Protein AF-0000000084919645 (afdb_homodimer)

Nearest PDB structures (foldseek):
  4ani-assembly1_B  TM=5.611E-01  e=5.964E-02  Geobacillus kaustophilus HTA426
  3a6m-assembly1_B  TM=5.890E-01  e=1.067E-01  Thermus thermophilus HB8
  1dkg-assembly1_B  TM=5.710E-01  e=1.475E-01  Escherichia coli
  1dkg-assembly1_A  TM=5.669E-01  e=3.419E-01  Escherichia coli
  3a6m-assembly1_B  TM=5.879E-01  e=8.268E-02  Thermus thermophilus HB8

Structure (mmCIF, N/CA/C/O backbone):
data_AF-0000000084919645-model_v1
#
loop_
_entity.id
_entity.type
_entity.pdbx_description
1 polymer 'Uncharacterized protein'
#
loop_
_atom_site.group_PDB
_atom_site.id
_atom_site.type_symbol
_atom_site.label_atom_id
_atom_site.label_alt_id
_atom_site.label_comp_id
_atom_site.label_asym_id
_atom_site.label_entity_id
_atom_site.label_seq_id
_atom_site.pdbx_PDB_ins_code
_atom_site.Cartn_x
_atom_site.Cartn_y
_atom_site.Cartn_z
_atom_site.occupancy
_atom_site.B_iso_or_equiv
_atom_site.auth_seq_id
_atom_site.auth_comp_id
_atom_site.auth_asym_id
_atom_site.auth_atom_id
_atom_site.pdbx_PDB_model_num
ATOM 1 N N . MET A 1 1 ? -9.781 -4.602 -9.305 1 83.62 1 MET A N 1
ATOM 2 C CA . MET A 1 1 ? -9.07 -5.594 -8.5 1 83.62 1 MET A CA 1
ATOM 3 C C . MET A 1 1 ? -7.891 -6.172 -9.281 1 83.62 1 MET A C 1
ATOM 5 O O . MET A 1 1 ? -6.762 -6.195 -8.781 1 83.62 1 MET A O 1
ATOM 9 N N . LYS A 1 2 ? -8.039 -6.309 -10.602 1 89.12 2 LYS A N 1
ATOM 10 C CA . LYS A 1 2 ? -6.977 -6.891 -11.414 1 89.12 2 LYS A CA 1
ATOM 11 C C . LYS A 1 2 ? -5.75 -5.984 -11.453 1 89.12 2 LYS A C 1
ATOM 13 O O . LYS A 1 2 ? -4.617 -6.453 -11.305 1 89.12 2 LYS A O 1
ATOM 18 N N . GLU A 1 3 ? -6.09 -4.75 -11.602 1 90.94 3 GLU A N 1
ATOM 19 C CA . GLU A 1 3 ? -4.996 -3.787 -11.68 1 90.94 3 GLU A CA 1
ATOM 20 C C . GLU A 1 3 ? -4.242 -3.693 -10.359 1 90.94 3 GLU A C 1
ATOM 22 O O . GLU A 1 3 ? -3.012 -3.617 -10.344 1 90.94 3 GLU A O 1
ATOM 27 N N . ILE A 1 4 ? -4.977 -3.787 -9.344 1 92.62 4 ILE A N 1
ATOM 28 C CA . ILE A 1 4 ? -4.371 -3.771 -8.016 1 92.62 4 ILE A CA 1
ATOM 29 C C . ILE A 1 4 ? -3.473 -4.992 -7.84 1 92.62 4 ILE A C 1
ATOM 31 O O . ILE A 1 4 ? -2.324 -4.867 -7.406 1 92.62 4 ILE A O 1
ATOM 35 N N . LEU A 1 5 ? -3.914 -6.137 -8.258 1 95.5 5 LEU A N 1
ATOM 36 C CA . LEU A 1 5 ? -3.178 -7.387 -8.102 1 95.5 5 LEU A CA 1
ATOM 37 C C . LEU A 1 5 ? -1.921 -7.391 -8.961 1 95.5 5 LEU A C 1
ATOM 39 O O . LEU A 1 5 ? -0.869 -7.867 -8.531 1 95.5 5 LEU A O 1
ATOM 43 N N . ASN A 1 6 ? -2.029 -6.781 -10.102 1 96.56 6 ASN A N 1
ATOM 44 C CA . ASN A 1 6 ? -0.854 -6.676 -10.961 1 96.56 6 ASN A CA 1
ATOM 45 C C . ASN A 1 6 ? 0.223 -5.797 -10.328 1 96.56 6 ASN A C 1
ATOM 47 O O . ASN A 1 6 ? 1.406 -6.137 -10.359 1 96.56 6 ASN A O 1
ATOM 51 N N . GLN A 1 7 ? -0.193 -4.703 -9.805 1 96.69 7 GLN A N 1
ATOM 52 C CA . GLN A 1 7 ? 0.761 -3.787 -9.18 1 96.69 7 GLN A CA 1
ATOM 53 C C . GLN A 1 7 ? 1.403 -4.418 -7.949 1 96.69 7 GLN A C 1
ATOM 55 O O . GLN A 1 7 ? 2.604 -4.25 -7.719 1 96.69 7 GLN A O 1
ATOM 60 N N . LEU A 1 8 ? 0.593 -5.133 -7.156 1 96.62 8 LEU A N 1
ATOM 61 C CA . LEU A 1 8 ? 1.122 -5.801 -5.973 1 96.62 8 LEU A CA 1
ATOM 62 C C . LEU A 1 8 ? 2.117 -6.887 -6.363 1 96.62 8 LEU A C 1
ATOM 64 O O . LEU A 1 8 ? 3.156 -7.043 -5.715 1 96.62 8 LEU A O 1
ATOM 68 N N . TYR A 1 9 ? 1.837 -7.637 -7.391 1 97 9 TYR A N 1
ATOM 69 C CA . TYR A 1 9 ? 2.744 -8.656 -7.914 1 97 9 TYR A CA 1
ATOM 70 C C . TYR A 1 9 ? 4.07 -8.039 -8.336 1 97 9 TYR A C 1
ATOM 72 O O . TYR A 1 9 ? 5.141 -8.562 -8.008 1 97 9 TYR A O 1
ATOM 80 N N . GLU A 1 10 ? 3.963 -6.879 -8.977 1 97.12 10 GLU A N 1
ATOM 81 C CA . GLU A 1 10 ? 5.176 -6.211 -9.438 1 97.12 10 GLU A CA 1
ATOM 82 C C . GLU A 1 10 ? 6.02 -5.727 -8.258 1 97.12 10 GLU A C 1
ATOM 84 O O . GLU A 1 10 ? 7.246 -5.844 -8.281 1 97.12 10 GLU A O 1
ATOM 89 N N . ILE A 1 11 ? 5.34 -5.25 -7.285 1 97.19 11 ILE A N 1
ATOM 90 C CA . ILE A 1 11 ? 6.055 -4.809 -6.09 1 97.19 11 ILE A CA 1
ATOM 91 C C . ILE A 1 11 ? 6.77 -5.996 -5.449 1 97.19 11 ILE A C 1
ATOM 93 O O . ILE A 1 11 ? 7.934 -5.891 -5.059 1 97.19 11 ILE A O 1
ATOM 97 N N . GLU A 1 12 ? 6.148 -7.059 -5.34 1 96.62 12 GLU A N 1
ATOM 98 C CA . GLU A 1 12 ? 6.738 -8.266 -4.773 1 96.62 12 GLU A CA 1
ATOM 99 C C . GLU A 1 12 ? 7.941 -8.727 -5.59 1 96.62 12 GLU A C 1
ATOM 101 O O . GLU A 1 12 ? 9 -9.016 -5.031 1 96.62 12 GLU A O 1
ATOM 106 N N . GLN A 1 13 ? 7.801 -8.82 -6.898 1 95.75 13 GLN A N 1
ATOM 107 C CA . GLN A 1 13 ? 8.891 -9.281 -7.754 1 95.75 13 GLN A CA 1
ATOM 108 C C . GLN A 1 13 ? 10.094 -8.352 -7.652 1 95.75 13 GLN A C 1
ATOM 110 O O . GLN A 1 13 ? 11.234 -8.82 -7.605 1 95.75 13 GLN A O 1
ATOM 115 N N . LYS A 1 14 ? 9.82 -7.051 -7.633 1 96.5 14 LYS A N 1
ATOM 116 C CA . LYS A 1 14 ? 10.906 -6.09 -7.484 1 96.5 14 LYS A CA 1
ATOM 117 C C . LYS A 1 14 ? 11.617 -6.262 -6.145 1 96.5 14 LYS A C 1
ATOM 119 O O . LYS A 1 14 ? 12.844 -6.148 -6.062 1 96.5 14 LYS A O 1
ATOM 124 N N . SER A 1 15 ? 10.797 -6.477 -5.117 1 96.44 15 SER A N 1
ATOM 125 C CA . SER A 1 15 ? 11.375 -6.68 -3.795 1 96.44 15 SER A CA 1
ATOM 126 C C . SER A 1 15 ? 12.297 -7.895 -3.775 1 96.44 15 SER A C 1
ATOM 128 O O . SER A 1 15 ? 13.406 -7.836 -3.234 1 96.44 15 SER A O 1
ATOM 130 N N . ILE A 1 16 ? 11.883 -8.992 -4.316 1 94.69 16 ILE A N 1
ATOM 131 C CA . ILE A 1 16 ? 12.656 -10.227 -4.379 1 94.69 16 ILE A CA 1
ATOM 132 C C . ILE A 1 16 ? 13.938 -9.992 -5.164 1 94.69 16 ILE A C 1
ATOM 134 O O . ILE A 1 16 ? 15.031 -10.328 -4.699 1 94.69 16 ILE A O 1
ATOM 138 N N . LYS A 1 17 ? 13.812 -9.391 -6.293 1 95.44 17 LYS A N 1
ATOM 139 C CA . LYS A 1 17 ? 14.945 -9.156 -7.184 1 95.44 17 LYS A CA 1
ATOM 140 C C . LYS A 1 17 ? 16 -8.289 -6.508 1 95.44 17 LYS A C 1
ATOM 142 O O . LYS A 1 17 ? 17.203 -8.477 -6.719 1 95.44 17 LYS A O 1
ATOM 147 N N . ASN A 1 18 ? 15.578 -7.355 -5.652 1 96.12 18 ASN A N 1
ATOM 148 C CA . ASN A 1 18 ? 16.5 -6.402 -5.043 1 96.12 18 ASN A CA 1
ATOM 149 C C . ASN A 1 18 ? 16.781 -6.75 -3.584 1 96.12 18 ASN A C 1
ATOM 151 O O . ASN A 1 18 ? 17.375 -5.953 -2.855 1 96.12 18 ASN A O 1
ATOM 155 N N . ASN A 1 19 ? 16.359 -7.859 -3.16 1 96.06 19 ASN A N 1
ATOM 156 C CA . ASN A 1 19 ? 16.578 -8.367 -1.812 1 96.06 19 ASN A CA 1
ATOM 157 C C . ASN A 1 19 ? 16.078 -7.391 -0.752 1 96.06 19 ASN A C 1
ATOM 159 O O . ASN A 1 19 ? 16.766 -7.1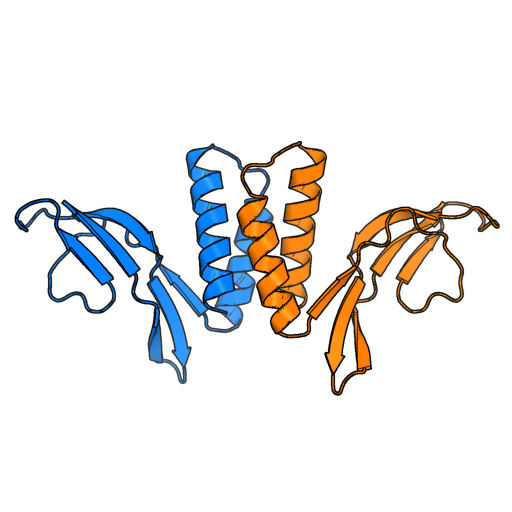45 0.242 1 96.06 19 ASN A O 1
ATOM 163 N N . ILE A 1 20 ? 14.992 -6.789 -1.083 1 95.62 20 ILE A N 1
ATOM 164 C CA . ILE A 1 20 ? 14.359 -5.898 -0.12 1 95.62 20 ILE A CA 1
ATOM 165 C C . ILE A 1 20 ? 13.344 -6.68 0.714 1 95.62 20 ILE A C 1
ATOM 167 O O . ILE A 1 20 ? 12.344 -7.172 0.187 1 95.62 20 ILE A O 1
ATOM 171 N N . THR A 1 21 ? 13.516 -6.75 1.953 1 96.44 21 THR A N 1
ATOM 172 C CA . THR A 1 21 ? 12.656 -7.551 2.822 1 96.44 21 THR A CA 1
ATOM 173 C C . THR A 1 21 ? 11.773 -6.656 3.688 1 96.44 21 THR A C 1
ATOM 175 O O . THR A 1 21 ? 10.898 -7.145 4.398 1 96.44 21 THR A O 1
ATOM 178 N N . LEU A 1 22 ? 11.961 -5.41 3.57 1 95.69 22 LEU A N 1
ATOM 179 C CA . LEU A 1 22 ? 11.32 -4.395 4.402 1 95.69 22 LEU A CA 1
ATOM 180 C C . LEU A 1 22 ? 9.797 -4.492 4.297 1 95.69 22 LEU A C 1
ATOM 182 O O . LEU A 1 22 ? 9.086 -4.195 5.258 1 95.69 22 LEU A O 1
ATOM 186 N N . PHE A 1 23 ? 9.258 -5.055 3.16 1 96.44 23 PHE A N 1
ATOM 187 C CA . PHE A 1 23 ? 7.832 -4.996 2.875 1 96.44 23 PHE A CA 1
ATOM 188 C C . PHE A 1 23 ? 7.207 -6.383 2.957 1 96.44 23 PHE A C 1
ATOM 190 O O . PHE A 1 23 ? 6.012 -6.547 2.697 1 96.44 23 PHE A O 1
ATOM 197 N N . ASN A 1 24 ? 7.969 -7.367 3.389 1 96.44 24 ASN A N 1
ATOM 198 C CA . ASN A 1 24 ? 7.508 -8.75 3.316 1 96.44 24 ASN A CA 1
ATOM 199 C C . ASN A 1 24 ? 6.223 -8.953 4.113 1 96.44 24 ASN A C 1
ATOM 201 O O . ASN A 1 24 ? 5.277 -9.578 3.625 1 96.44 24 ASN A O 1
ATOM 205 N N . ARG A 1 25 ? 6.242 -8.398 5.355 1 96.88 25 ARG A N 1
ATOM 206 C CA . ARG A 1 25 ? 5.07 -8.57 6.207 1 96.88 25 ARG A CA 1
ATOM 207 C C . ARG A 1 25 ? 3.846 -7.902 5.598 1 96.88 25 ARG A C 1
ATOM 209 O O . ARG A 1 25 ? 2.748 -8.461 5.617 1 96.88 25 ARG A O 1
ATOM 216 N N . ASN A 1 26 ? 3.971 -6.734 5.043 1 97.25 26 ASN A N 1
ATOM 217 C CA . ASN A 1 26 ? 2.867 -6.012 4.422 1 97.25 26 ASN A CA 1
ATOM 218 C C . ASN A 1 26 ? 2.318 -6.758 3.209 1 97.25 26 ASN A C 1
ATOM 220 O O . ASN A 1 26 ? 1.104 -6.895 3.055 1 97.25 26 ASN A O 1
ATOM 224 N N . LEU A 1 27 ? 3.227 -7.18 2.436 1 96.88 27 LEU A N 1
ATOM 225 C CA . LEU A 1 27 ? 2.816 -7.91 1.241 1 96.88 27 LEU A CA 1
ATOM 226 C C . LEU A 1 27 ? 2.082 -9.195 1.612 1 96.88 27 LEU A C 1
ATOM 228 O O . LEU A 1 27 ? 1.062 -9.531 1.007 1 96.88 27 LEU A O 1
ATOM 232 N N . LYS A 1 28 ? 2.625 -9.93 2.605 1 96.31 28 LYS A N 1
ATOM 233 C CA . LYS A 1 28 ? 1.961 -11.148 3.074 1 96.31 28 LYS A CA 1
ATOM 234 C C . LYS A 1 28 ? 0.537 -10.852 3.533 1 96.31 28 LYS A C 1
ATOM 236 O O . LYS A 1 28 ? -0.395 -11.586 3.197 1 96.31 28 LYS A O 1
ATOM 241 N N . ARG A 1 29 ? 0.313 -9.758 4.27 1 96.06 29 ARG A N 1
ATOM 242 C CA . ARG A 1 29 ? -1.006 -9.359 4.75 1 96.06 29 ARG A CA 1
ATOM 243 C C . ARG A 1 29 ? -1.917 -8.969 3.592 1 96.06 29 ARG A C 1
ATOM 245 O O . ARG A 1 29 ? -3.1 -9.32 3.58 1 96.06 29 ARG A O 1
ATOM 252 N N . LEU A 1 30 ? -1.353 -8.312 2.635 1 96.5 30 LEU A N 1
ATOM 253 C CA . LEU A 1 30 ? -2.111 -7.914 1.454 1 96.5 30 LEU A CA 1
ATOM 254 C C . LEU A 1 30 ? -2.619 -9.133 0.697 1 96.5 30 LEU A C 1
ATOM 256 O O . LEU A 1 30 ? -3.814 -9.242 0.412 1 96.5 30 LEU A O 1
ATOM 260 N N . PHE A 1 31 ? -1.783 -9.992 0.521 1 95.06 31 PHE A N 1
ATOM 261 C CA . PHE A 1 31 ? -2.17 -11.164 -0.251 1 95.06 31 PHE A CA 1
ATOM 262 C C . PHE A 1 31 ? -3.143 -12.039 0.535 1 95.06 31 PHE A C 1
ATOM 264 O O . PHE A 1 31 ? -4.059 -12.625 -0.04 1 95.06 31 PHE A O 1
ATOM 271 N N . HIS A 1 32 ? -2.916 -12.117 1.836 1 94.38 32 HIS A N 1
ATOM 272 C CA . HIS A 1 32 ? -3.85 -12.844 2.686 1 94.38 32 HIS A CA 1
ATOM 273 C C . HIS A 1 32 ? -5.25 -12.25 2.609 1 94.38 32 HIS A C 1
ATOM 275 O O . HIS A 1 32 ? -6.23 -12.969 2.424 1 94.38 32 HIS A O 1
ATOM 281 N N . ASP A 1 33 ? -5.402 -10.891 2.691 1 92.56 33 ASP A N 1
ATOM 282 C CA . ASP A 1 33 ? -6.691 -10.203 2.617 1 92.56 33 ASP A CA 1
ATOM 283 C C . ASP A 1 33 ? -7.355 -10.438 1.263 1 92.56 33 ASP A C 1
ATOM 285 O O . ASP A 1 33 ? -8.57 -10.648 1.19 1 92.56 33 ASP A O 1
ATOM 289 N N . ILE A 1 34 ? -6.652 -10.438 0.26 1 92 34 ILE A N 1
ATOM 290 C CA . ILE A 1 34 ? -7.145 -10.602 -1.104 1 92 34 ILE A CA 1
ATOM 291 C C . ILE A 1 34 ? -7.625 -12.031 -1.313 1 92 34 ILE A C 1
ATOM 293 O O . ILE A 1 34 ? -8.664 -12.258 -1.936 1 92 34 ILE A O 1
ATOM 297 N N . GLU A 1 35 ? -6.859 -12.945 -0.719 1 92.25 35 GLU A N 1
ATOM 298 C CA . GLU A 1 35 ? -7.262 -14.352 -0.792 1 92.25 35 GLU A CA 1
ATOM 299 C C . GLU A 1 35 ? -8.594 -14.578 -0.078 1 92.25 35 GLU A C 1
ATOM 301 O O . GLU A 1 35 ? -9.414 -15.375 -0.534 1 92.25 35 GLU A O 1
ATOM 306 N N . GLU A 1 36 ? -8.766 -13.875 1.01 1 91.5 36 GLU A N 1
ATOM 307 C CA . GLU A 1 36 ? -10.023 -13.969 1.754 1 91.5 36 GLU A CA 1
ATOM 308 C C . GLU A 1 36 ? -11.195 -13.461 0.925 1 91.5 36 GLU A C 1
ATOM 310 O O . GLU A 1 36 ? -12.328 -13.906 1.113 1 91.5 36 GLU A O 1
ATOM 315 N N . GLN A 1 37 ? -10.922 -12.609 -0.028 1 88.88 37 GLN A N 1
ATOM 316 C CA . GLN A 1 37 ? -11.961 -12.086 -0.915 1 88.88 37 GLN A CA 1
ATOM 317 C C . GLN A 1 37 ? -12.156 -12.992 -2.127 1 88.88 37 GLN A C 1
ATOM 319 O O . GLN A 1 37 ? -12.969 -12.703 -3.002 1 88.88 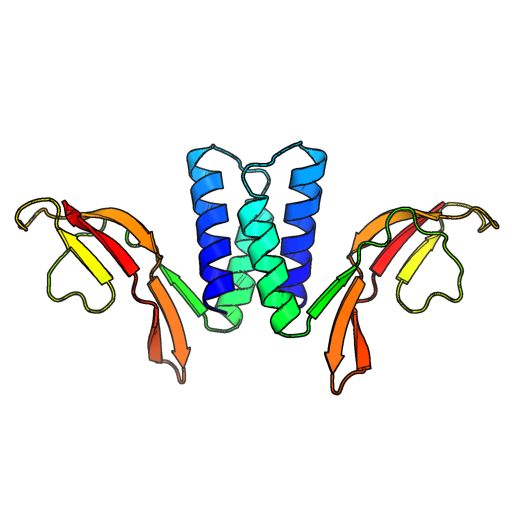37 GLN A O 1
ATOM 324 N N . GLY A 1 38 ? -11.352 -13.992 -2.205 1 91.94 38 GLY A N 1
ATOM 325 C CA . GLY A 1 38 ? -11.547 -15.023 -3.215 1 91.94 38 GLY A CA 1
ATOM 326 C C . GLY A 1 38 ? -10.586 -14.898 -4.387 1 91.94 38 GLY A C 1
ATOM 327 O O . GLY A 1 38 ? -10.75 -15.57 -5.402 1 91.94 38 GLY A O 1
ATOM 328 N N . PHE A 1 39 ? -9.672 -13.969 -4.27 1 94.56 39 PHE A N 1
ATOM 329 C CA . PHE A 1 39 ? -8.703 -13.805 -5.348 1 94.56 39 PHE A CA 1
ATOM 330 C C . PHE A 1 39 ? -7.395 -14.5 -5.016 1 94.56 39 PHE A C 1
ATOM 332 O O . PHE A 1 39 ? -6.973 -14.523 -3.857 1 94.56 39 PHE A O 1
ATOM 339 N N . PHE A 1 40 ? -6.781 -15.016 -6.141 1 92.81 40 PHE A N 1
ATOM 340 C CA . PHE A 1 40 ? -5.52 -15.734 -6.02 1 92.81 40 PHE A CA 1
ATOM 341 C C . PHE A 1 40 ? -4.578 -15.367 -7.16 1 92.81 40 PHE A C 1
ATOM 343 O O . PHE A 1 40 ? -5 -15.273 -8.312 1 92.81 40 PHE A O 1
ATOM 350 N N . ILE A 1 41 ? -3.377 -15.102 -6.637 1 96.06 41 ILE A N 1
ATOM 351 C CA . ILE A 1 41 ? -2.35 -14.859 -7.645 1 96.06 41 ILE A CA 1
ATOM 352 C C . ILE A 1 41 ? -1.422 -16.062 -7.738 1 96.06 41 ILE A C 1
ATOM 354 O O . ILE A 1 41 ? -1.007 -16.625 -6.715 1 96.06 41 ILE A O 1
ATOM 358 N N . LYS A 1 42 ? -1.135 -16.547 -8.969 1 95.75 42 LYS A N 1
ATOM 359 C CA . LYS A 1 42 ? -0.169 -17.625 -9.211 1 95.75 42 LYS A CA 1
ATOM 360 C C . LYS A 1 42 ? 0.951 -17.156 -10.133 1 95.75 42 LYS A C 1
ATOM 362 O O . LYS A 1 42 ? 0.69 -16.578 -11.188 1 95.75 42 LYS A O 1
ATOM 367 N N . ASN A 1 43 ? 2.162 -17.312 -9.617 1 96.81 43 ASN A N 1
ATOM 368 C CA . ASN A 1 43 ? 3.344 -17.109 -10.445 1 96.81 43 ASN A CA 1
ATOM 369 C C . ASN A 1 43 ? 3.791 -18.406 -11.117 1 96.81 43 ASN A C 1
ATOM 371 O O . ASN A 1 43 ? 4.285 -19.312 -10.445 1 96.81 43 ASN A O 1
ATOM 375 N N . PRO A 1 44 ? 3.75 -18.453 -12.352 1 97.06 44 PRO A N 1
ATOM 376 C CA . PRO A 1 44 ? 4.043 -19.734 -13.023 1 97.06 44 PRO A CA 1
ATOM 377 C C . PRO A 1 44 ? 5.527 -19.891 -13.344 1 97.06 44 PRO A C 1
ATOM 379 O O . PRO A 1 44 ? 5.918 -20.891 -13.969 1 97.06 44 PRO A O 1
ATOM 382 N N . LEU A 1 45 ? 6.316 -19.062 -12.836 1 96.94 45 LEU A N 1
ATOM 383 C CA . LEU A 1 45 ? 7.738 -19.094 -13.148 1 96.94 45 LEU A CA 1
ATOM 384 C C . LEU A 1 45 ? 8.328 -20.469 -12.867 1 96.94 45 LEU A C 1
ATOM 386 O O . LEU A 1 45 ? 8.07 -21.062 -11.812 1 96.94 45 LEU A O 1
ATOM 390 N N . GLY A 1 46 ? 9.062 -20.969 -13.828 1 96 46 GLY A N 1
ATOM 391 C CA . GLY A 1 46 ? 9.773 -22.234 -13.656 1 96 46 GLY A CA 1
ATOM 392 C C . GLY A 1 46 ? 8.938 -23.438 -14.016 1 96 46 GLY A C 1
ATOM 393 O O . GLY A 1 46 ? 9.461 -24.547 -14.156 1 96 46 GLY A O 1
ATOM 394 N N . GLU A 1 47 ? 7.691 -23.281 -14.156 1 96.75 47 GLU A N 1
ATOM 395 C CA . GLU A 1 47 ? 6.816 -24.391 -14.5 1 96.75 47 GLU A CA 1
ATOM 396 C C . GLU A 1 47 ? 7.043 -24.844 -15.938 1 96.75 47 GLU A C 1
ATOM 398 O O . GLU A 1 47 ? 7.402 -24.047 -16.797 1 96.75 47 GLU A O 1
ATOM 403 N N . LYS A 1 48 ? 6.809 -26.188 -16.141 1 94.75 48 LYS A N 1
ATOM 404 C CA . LYS A 1 48 ? 6.773 -26.688 -17.516 1 94.75 48 LYS A CA 1
ATOM 405 C C . LYS A 1 48 ? 5.617 -26.078 -18.297 1 94.75 48 LYS A C 1
ATOM 407 O O . LYS A 1 48 ? 4.559 -25.797 -17.734 1 94.75 48 LYS A O 1
ATOM 412 N N . PHE A 1 49 ? 5.918 -25.828 -19.531 1 94.75 49 PHE A N 1
ATOM 413 C CA . PHE A 1 49 ? 4.891 -25.219 -20.375 1 94.75 49 PHE A CA 1
ATOM 414 C C . PHE A 1 49 ? 4.43 -26.203 -21.453 1 94.75 49 PHE A C 1
ATOM 416 O O . PHE A 1 49 ? 5.246 -26.906 -22.047 1 94.75 49 PHE A O 1
ATOM 423 N N . SER A 1 50 ? 3.203 -26.281 -21.641 1 90.75 50 SER A N 1
ATOM 424 C CA . SER A 1 50 ? 2.592 -26.953 -22.766 1 90.75 50 SER A CA 1
ATOM 425 C C . SER A 1 50 ? 1.542 -26.062 -23.438 1 90.75 50 SER A C 1
ATOM 427 O O . SER A 1 50 ? 0.945 -25.203 -22.797 1 90.75 50 SER A O 1
ATOM 429 N N . GLU A 1 51 ? 1.203 -26.203 -24.578 1 89.19 51 GLU A N 1
ATOM 430 C CA . GLU A 1 51 ? 0.265 -25.406 -25.359 1 89.19 51 GLU A CA 1
ATOM 431 C C . GLU A 1 51 ? -1.167 -25.594 -24.859 1 89.19 51 GLU A C 1
ATOM 433 O O . GLU A 1 51 ? -2.051 -24.797 -25.188 1 89.19 51 GLU A O 1
ATOM 438 N N . SER A 1 52 ? -1.29 -26.625 -24.109 1 90.44 52 SER A N 1
ATOM 439 C CA . SER A 1 52 ? -2.641 -26.922 -23.641 1 90.44 52 SER A CA 1
ATOM 440 C C . SER A 1 52 ? -3.01 -26.062 -22.438 1 90.44 52 SER A C 1
ATOM 442 O O . SER A 1 52 ? -4.172 -26.031 -22.031 1 90.44 52 SER A O 1
ATOM 444 N N . ARG A 1 53 ? -1.997 -25.375 -21.906 1 91.69 53 ARG A N 1
ATOM 445 C CA . ARG A 1 53 ? -2.283 -24.469 -20.781 1 91.69 53 ARG A CA 1
ATOM 446 C C . ARG A 1 53 ? -3.24 -23.359 -21.203 1 91.69 53 ARG A C 1
ATOM 448 O O . ARG A 1 53 ? -3.035 -22.719 -22.234 1 91.69 53 ARG A O 1
ATOM 455 N N . THR A 1 54 ? -4.262 -23.266 -20.469 1 93.94 54 THR A N 1
ATOM 456 C CA . THR A 1 54 ? -5.277 -22.266 -20.812 1 93.94 54 THR A CA 1
ATOM 457 C C . THR A 1 54 ? -5.133 -21.031 -19.938 1 93.94 54 THR A C 1
ATOM 459 O O . THR A 1 54 ? -5.73 -19.984 -20.219 1 93.94 54 THR A O 1
ATOM 462 N N . ASP A 1 55 ? -4.27 -21.094 -18.984 1 96.44 55 ASP A N 1
ATOM 463 C CA . ASP A 1 55 ? -4.188 -20 -18.016 1 96.44 55 ASP A CA 1
ATOM 464 C C . ASP A 1 55 ? -2.998 -19.078 -18.328 1 96.44 55 ASP A C 1
ATOM 466 O O . ASP A 1 55 ? -2.756 -18.109 -17.609 1 96.44 55 ASP A O 1
ATOM 470 N N . ILE A 1 56 ? -2.256 -19.406 -19.438 1 97.06 56 ILE A N 1
ATOM 471 C CA . ILE A 1 56 ? -1.065 -18.641 -19.75 1 97.06 56 ILE A CA 1
ATOM 472 C C . ILE A 1 56 ? -1.08 -18.266 -21.234 1 97.06 56 ILE A C 1
ATOM 474 O O . ILE A 1 56 ? -1.354 -19.109 -22.094 1 97.06 56 ILE A O 1
ATOM 478 N N . ASP A 1 57 ? -0.874 -17 -21.562 1 97.12 57 ASP A N 1
ATOM 479 C CA . ASP A 1 57 ? -0.48 -16.531 -22.891 1 97.12 57 ASP A CA 1
ATOM 480 C C . ASP A 1 57 ? 1.039 -16.453 -23.016 1 97.12 57 ASP A C 1
ATOM 482 O O . ASP A 1 57 ? 1.675 -15.586 -22.406 1 97.12 57 ASP A O 1
ATOM 486 N N . ALA A 1 58 ? 1.515 -17.312 -23.844 1 95.44 58 ALA A N 1
ATOM 487 C CA . ALA A 1 58 ? 2.967 -17.469 -23.859 1 95.44 58 ALA A CA 1
ATOM 488 C C . ALA A 1 58 ? 3.553 -16.969 -25.172 1 95.44 58 ALA A C 1
ATOM 490 O O . ALA A 1 58 ? 2.922 -17.078 -26.234 1 95.44 58 ALA A O 1
ATOM 491 N N . THR A 1 59 ? 4.664 -16.344 -25.062 1 94.88 59 THR A N 1
ATOM 492 C CA . THR A 1 59 ? 5.539 -16.094 -26.203 1 94.88 59 THR A CA 1
ATOM 493 C C . THR A 1 59 ? 6.688 -17.094 -26.25 1 94.88 59 THR A C 1
ATOM 495 O O . THR A 1 59 ? 7.504 -17.156 -25.328 1 94.88 59 THR A O 1
ATOM 498 N N . LEU A 1 60 ? 6.703 -17.812 -27.266 1 93.5 60 LEU A N 1
ATOM 499 C CA . LEU A 1 60 ? 7.734 -18.828 -27.438 1 93.5 60 LEU A CA 1
ATOM 500 C C . LEU A 1 60 ? 9.008 -18.219 -28.016 1 93.5 60 LEU A C 1
ATOM 502 O O . LEU A 1 60 ? 8.984 -17.641 -29.109 1 93.5 60 LEU A O 1
ATOM 506 N N . MET A 1 61 ? 10.062 -18.312 -27.25 1 91.38 61 MET A N 1
ATOM 507 C CA . MET A 1 61 ? 11.328 -17.797 -27.75 1 91.38 61 MET A CA 1
ATOM 508 C C . MET A 1 61 ? 12.047 -18.844 -28.609 1 91.38 61 MET A C 1
ATOM 510 O O . MET A 1 61 ? 12.844 -18.484 -29.469 1 91.38 61 MET A O 1
ATOM 514 N N . ASN A 1 62 ? 11.969 -20.094 -28.297 1 86.75 62 ASN A N 1
ATOM 515 C CA . ASN A 1 62 ? 12.445 -21.234 -29.047 1 86.75 62 ASN A CA 1
ATOM 516 C C . ASN A 1 62 ? 11.32 -22.219 -29.344 1 86.75 62 ASN A C 1
ATOM 518 O O . ASN A 1 62 ? 10.18 -22 -28.938 1 86.75 62 ASN A O 1
ATOM 522 N N . SER A 1 63 ? 11.68 -23.25 -30.188 1 87.75 63 SER A N 1
ATOM 523 C CA . SER A 1 63 ? 10.711 -24.312 -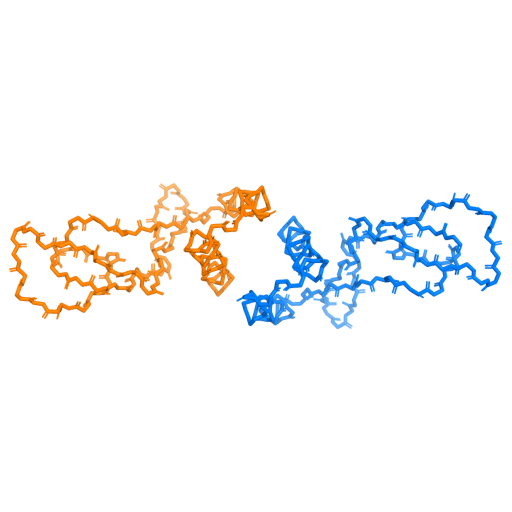30.406 1 87.75 63 SER A CA 1
ATOM 524 C C . SER A 1 63 ? 10.312 -24.984 -29.109 1 87.75 63 SER A C 1
ATOM 526 O O . SER A 1 63 ? 11.156 -25.203 -28.234 1 87.75 63 SER A O 1
ATOM 528 N N . LEU A 1 64 ? 9.195 -25.172 -28.969 1 84.88 64 LEU A N 1
ATOM 529 C CA . LEU A 1 64 ? 8.648 -25.828 -27.797 1 84.88 64 LEU A CA 1
ATOM 530 C C . LEU A 1 64 ? 9.156 -27.266 -27.688 1 84.88 64 LEU A C 1
ATOM 532 O O . LEU A 1 64 ? 9.117 -28 -28.672 1 84.88 64 LEU A O 1
ATOM 536 N N . GLY A 1 65 ? 9.812 -27.625 -26.656 1 85.06 65 GLY A N 1
ATOM 537 C CA . GLY A 1 65 ? 10.227 -28.984 -26.344 1 85.06 65 GLY A CA 1
ATOM 538 C C . GLY A 1 65 ? 9.688 -29.484 -25.016 1 85.06 65 GLY A C 1
ATOM 539 O O . GLY A 1 65 ? 8.992 -28.75 -24.312 1 85.06 65 GLY A O 1
ATOM 540 N N . PRO A 1 66 ? 9.953 -30.734 -24.812 1 85.38 66 PRO A N 1
ATOM 541 C CA . PRO A 1 66 ? 9.453 -31.344 -23.578 1 85.38 66 PRO A CA 1
ATOM 542 C C . PRO A 1 66 ? 9.969 -30.656 -22.328 1 85.38 66 PRO A C 1
ATOM 544 O O . PRO A 1 66 ? 9.336 -30.719 -21.281 1 85.38 66 PRO A O 1
ATOM 547 N N . GLU A 1 67 ? 11.016 -29.906 -22.594 1 88.19 67 GLU A N 1
ATOM 548 C CA . GLU A 1 67 ? 11.633 -29.297 -21.422 1 88.19 67 GLU A CA 1
ATOM 549 C C . GLU A 1 67 ? 11.359 -27.797 -21.359 1 88.19 67 GLU A C 1
ATOM 551 O O . GLU A 1 67 ? 11.938 -27.094 -20.531 1 88.19 67 GLU A O 1
ATOM 556 N N . SER A 1 68 ? 10.531 -27.438 -22.281 1 94.25 68 SER A N 1
ATOM 557 C CA . SER A 1 68 ? 10.219 -26.016 -22.312 1 94.25 68 SER A CA 1
ATOM 558 C C . SER A 1 68 ? 9.578 -25.562 -21 1 94.25 68 SER A C 1
ATOM 560 O O . SER A 1 68 ? 8.703 -26.234 -20.469 1 94.25 68 SER A O 1
ATOM 562 N N . LYS A 1 69 ? 10.07 -24.453 -20.531 1 96.38 69 LYS A N 1
ATOM 563 C CA . LYS A 1 69 ? 9.562 -23.938 -19.266 1 96.38 69 LYS A CA 1
ATOM 564 C C . LYS A 1 69 ? 9.352 -22.422 -19.328 1 96.38 69 LYS A C 1
ATOM 566 O O . LYS A 1 69 ? 9.906 -21.75 -20.188 1 96.38 69 LYS A O 1
ATOM 571 N N . ILE A 1 70 ? 8.555 -21.984 -18.391 1 97.06 70 ILE A N 1
ATOM 572 C CA . ILE A 1 70 ? 8.336 -20.547 -18.25 1 97.06 70 ILE A CA 1
ATOM 573 C C . ILE A 1 70 ? 9.57 -19.906 -17.641 1 97.06 70 ILE A C 1
ATOM 575 O O . ILE A 1 70 ? 9.945 -20.219 -16.516 1 97.06 70 ILE A O 1
ATOM 579 N N . THR A 1 71 ? 10.18 -19.016 -18.484 1 96.88 71 THR A N 1
ATOM 580 C CA . THR A 1 71 ? 11.445 -18.453 -18.016 1 96.88 71 THR A CA 1
ATOM 581 C C . THR A 1 71 ? 11.273 -17.016 -17.578 1 96.88 71 THR A C 1
ATOM 583 O O . THR A 1 71 ? 12.141 -16.453 -16.891 1 96.88 71 THR A O 1
ATOM 586 N N . LYS A 1 72 ? 10.234 -16.453 -17.938 1 96.38 72 LYS A N 1
ATOM 587 C CA . LYS A 1 72 ? 9.922 -15.086 -17.547 1 96.38 72 LYS A CA 1
ATOM 588 C C . LYS A 1 72 ? 8.414 -14.875 -17.453 1 96.38 72 LYS A C 1
ATOM 590 O O . LYS A 1 72 ? 7.66 -15.344 -18.297 1 96.38 72 LYS A O 1
ATOM 595 N N . VAL A 1 73 ? 8.008 -14.227 -16.406 1 98.06 73 VAL A N 1
ATOM 596 C CA . VAL A 1 73 ? 6.594 -13.938 -16.188 1 98.06 73 VAL A CA 1
ATOM 597 C C . VAL A 1 73 ? 6.371 -12.43 -16.234 1 98.06 73 VAL A C 1
ATOM 599 O O . VAL A 1 73 ? 6.891 -11.688 -15.406 1 98.06 73 VAL A O 1
ATOM 602 N N . LEU A 1 74 ? 5.59 -11.969 -17.234 1 96.19 74 LEU A N 1
ATOM 603 C CA . LEU A 1 74 ? 5.277 -10.555 -17.422 1 96.19 74 LEU A CA 1
ATOM 604 C C . LEU A 1 74 ? 4.035 -10.164 -16.625 1 96.19 74 LEU A C 1
ATOM 606 O O . LEU A 1 74 ? 3.941 -9.047 -16.125 1 96.19 74 LEU A O 1
ATOM 610 N N . LYS A 1 75 ? 3.074 -11.062 -16.625 1 97.25 75 LYS A N 1
ATOM 611 C CA . LYS A 1 75 ? 1.865 -10.953 -15.82 1 97.25 75 LYS A CA 1
ATOM 612 C C . LYS A 1 75 ? 1.567 -12.258 -15.102 1 97.25 75 LYS A C 1
ATOM 614 O O . LYS A 1 75 ? 1.695 -13.336 -15.68 1 97.25 75 LYS A O 1
ATOM 619 N N . PRO A 1 76 ? 1.18 -12.078 -13.797 1 98.19 76 PRO A N 1
ATOM 620 C CA . PRO A 1 76 ? 0.794 -13.297 -13.086 1 98.19 76 PRO A CA 1
ATOM 621 C C . PRO A 1 76 ? -0.566 -13.836 -13.531 1 98.19 76 PRO A C 1
ATOM 623 O O . PRO A 1 76 ? -1.279 -13.172 -14.289 1 98.19 76 PRO A O 1
ATOM 626 N N . ILE A 1 77 ? -0.792 -15.164 -13.164 1 98 77 ILE A N 1
ATOM 627 C CA . ILE A 1 77 ? -2.156 -15.672 -13.281 1 98 77 ILE A CA 1
ATOM 628 C C . ILE A 1 77 ? -2.996 -15.156 -12.109 1 98 77 ILE A C 1
ATOM 630 O O . ILE A 1 77 ? -2.535 -15.141 -10.969 1 98 77 ILE A O 1
ATOM 634 N N . ILE A 1 78 ? -4.211 -14.625 -12.406 1 97.81 78 ILE A N 1
ATOM 635 C CA . ILE A 1 78 ? -5.121 -14.219 -11.344 1 97.81 78 ILE A CA 1
ATOM 636 C C . ILE A 1 78 ? -6.418 -15.016 -11.438 1 97.81 78 ILE A C 1
ATOM 638 O O . ILE A 1 78 ? -7.047 -15.062 -12.492 1 97.81 78 ILE A O 1
ATOM 642 N N . TYR A 1 79 ? -6.723 -15.617 -10.289 1 96.94 79 TYR A N 1
ATOM 643 C CA . TYR A 1 79 ? -7.945 -16.406 -10.172 1 96.94 79 TYR A CA 1
ATOM 644 C C . TYR A 1 79 ? -8.938 -15.727 -9.227 1 96.94 79 TYR A C 1
ATOM 646 O O . TYR A 1 79 ? -8.547 -14.922 -8.383 1 96.94 79 TYR A O 1
ATOM 654 N N . LYS A 1 80 ? -10.195 -16.078 -9.438 1 96.12 80 LYS A N 1
ATOM 655 C CA . LYS A 1 80 ? -11.266 -15.766 -8.484 1 96.12 80 LYS A CA 1
ATOM 656 C C . LYS A 1 80 ? -12.078 -17.016 -8.148 1 96.12 80 LYS A C 1
ATOM 658 O O . LYS A 1 80 ? -12.406 -17.812 -9.031 1 96.12 80 LYS A O 1
ATOM 663 N N . LYS A 1 81 ? -12.234 -17.062 -6.852 1 94.25 81 LYS A N 1
ATOM 664 C CA . LYS A 1 81 ? -13.094 -18.156 -6.402 1 94.25 81 LYS A CA 1
ATOM 665 C C . LYS A 1 81 ? -14.562 -17.734 -6.395 1 94.25 81 LYS A C 1
ATOM 667 O O . LYS A 1 81 ? -14.93 -16.781 -5.715 1 94.25 81 LYS A O 1
ATOM 672 N N . GLU A 1 82 ? -15.375 -18.453 -7.266 1 88.31 82 GLU A N 1
ATOM 673 C CA . GLU A 1 82 ? -16.812 -18.266 -7.305 1 88.31 82 GLU A CA 1
ATOM 674 C C . GLU A 1 82 ? -17.547 -19.594 -7.164 1 88.31 82 GLU A C 1
ATOM 676 O O . GLU A 1 82 ? -17.406 -20.484 -8.008 1 88.31 82 GLU A O 1
ATOM 681 N N . ASN A 1 83 ? -18.469 -19.594 -6.176 1 87.06 83 ASN A N 1
ATOM 682 C CA . ASN A 1 83 ? -19.219 -20.812 -5.953 1 87.06 83 ASN A CA 1
ATOM 683 C C . ASN A 1 83 ? -18.312 -22.047 -5.957 1 87.06 83 ASN A C 1
ATOM 685 O O . ASN A 1 83 ? -18.594 -23.016 -6.664 1 87.06 83 ASN A O 1
ATOM 689 N N . ASP A 1 84 ? -17.125 -22.031 -5.379 1 85.12 84 ASP A N 1
ATOM 690 C CA . ASP A 1 84 ? -16.203 -23.141 -5.172 1 85.12 84 ASP A CA 1
ATOM 691 C C . ASP A 1 84 ? -15.477 -23.484 -6.469 1 85.12 84 ASP A C 1
ATOM 693 O O . ASP A 1 84 ? -14.898 -24.562 -6.586 1 85.12 84 ASP A O 1
ATOM 697 N N . GLN A 1 85 ? -15.734 -22.719 -7.449 1 91.25 85 GLN A N 1
ATOM 698 C CA . GLN A 1 85 ? -14.984 -22.875 -8.695 1 91.25 85 GLN A CA 1
ATOM 699 C C . GLN A 1 85 ? -13.977 -21.734 -8.867 1 91.25 85 GLN A C 1
ATOM 701 O O . GLN A 1 85 ? -14.258 -20.594 -8.516 1 91.25 85 GLN A O 1
ATOM 706 N N . LEU A 1 86 ? -12.859 -22.188 -9.383 1 90.5 86 LEU A N 1
ATOM 707 C CA . LEU A 1 86 ? -11.812 -21.219 -9.695 1 90.5 86 LEU A CA 1
ATOM 708 C C . LEU A 1 86 ? -11.938 -20.734 -11.141 1 90.5 86 LEU A C 1
ATOM 710 O O . LEU A 1 86 ? -11.953 -21.547 -12.07 1 90.5 86 LEU A O 1
ATOM 714 N N . ILE A 1 87 ? -12.086 -19.469 -11.242 1 95.19 87 ILE A N 1
ATOM 715 C CA . ILE A 1 87 ? -12.172 -18.875 -12.562 1 95.19 87 ILE A CA 1
ATOM 716 C C . ILE A 1 87 ? -10.961 -17.984 -12.812 1 95.19 87 ILE A C 1
ATOM 718 O O . ILE A 1 87 ? -10.523 -17.25 -11.914 1 95.19 87 ILE A O 1
ATOM 722 N N . ILE A 1 88 ? -10.562 -18.078 -14.016 1 96.12 88 ILE A N 1
ATOM 723 C CA . ILE A 1 88 ? -9.453 -17.219 -14.414 1 96.12 88 ILE A CA 1
ATOM 724 C C . ILE A 1 88 ? -9.961 -15.82 -14.75 1 96.12 88 ILE A C 1
ATOM 726 O O . ILE A 1 88 ? -10.789 -15.656 -15.648 1 96.12 88 ILE A O 1
ATOM 730 N N . ILE A 1 89 ? -9.43 -14.906 -14.094 1 95.75 89 ILE A N 1
ATOM 731 C CA . ILE A 1 89 ? -9.859 -13.555 -14.43 1 95.75 89 ILE A CA 1
ATOM 732 C C . ILE A 1 89 ? -8.75 -12.836 -15.195 1 95.75 89 ILE A C 1
ATOM 734 O O . ILE A 1 89 ? -8.984 -11.789 -15.805 1 95.75 89 ILE A O 1
ATOM 738 N N . GLN A 1 90 ? -7.578 -13.344 -15.07 1 98 90 GLN A N 1
ATOM 739 C CA . GLN A 1 90 ? -6.441 -12.891 -15.859 1 98 90 GLN A CA 1
ATOM 740 C C . GLN A 1 90 ? -5.488 -14.039 -16.172 1 98 90 GLN A C 1
ATOM 742 O O . GLN A 1 90 ? -5.012 -14.719 -15.266 1 98 90 GLN A O 1
ATOM 747 N N . LYS A 1 91 ? -5.215 -14.211 -17.516 1 97.88 91 LYS A N 1
ATOM 748 C CA . LYS A 1 91 ? -4.176 -15.156 -17.906 1 97.88 91 LYS A CA 1
ATOM 749 C C . LYS A 1 91 ? -2.785 -14.602 -17.625 1 97.88 91 LYS A C 1
ATOM 751 O O . LYS A 1 91 ? -2.559 -13.398 -17.734 1 97.88 91 LYS A O 1
ATOM 756 N N . GLY A 1 92 ? -1.971 -15.555 -17.188 1 98.06 92 GLY A N 1
ATOM 757 C CA . GLY A 1 92 ? -0.574 -15.148 -17.156 1 98.06 92 GLY A CA 1
ATOM 758 C C . GLY A 1 92 ? -0.004 -14.836 -18.531 1 98.06 92 GLY A C 1
ATOM 759 O O . GLY A 1 92 ? -0.45 -15.398 -19.531 1 98.06 92 GLY A O 1
ATOM 760 N N . VAL A 1 93 ? 0.899 -13.93 -18.594 1 98.06 93 VAL A N 1
ATOM 761 C CA . VAL A 1 93 ? 1.692 -13.648 -19.781 1 98.06 93 VAL A CA 1
ATOM 762 C C . VAL A 1 93 ? 3.162 -13.961 -19.516 1 98.06 93 VAL A C 1
ATOM 764 O O . VAL A 1 93 ? 3.752 -13.445 -18.562 1 98.06 93 VAL A O 1
ATOM 767 N N . ALA A 1 94 ? 3.643 -14.812 -20.359 1 97.94 94 ALA A N 1
ATOM 768 C CA . ALA A 1 94 ? 4.961 -15.328 -19.984 1 97.94 94 ALA A CA 1
ATOM 769 C C . ALA A 1 94 ? 5.793 -15.625 -21.234 1 97.94 94 ALA A C 1
ATOM 771 O O . ALA A 1 94 ? 5.262 -15.68 -22.344 1 97.94 94 ALA A O 1
ATOM 772 N N . ILE A 1 95 ? 7.086 -15.734 -21.047 1 97.69 95 ILE A N 1
ATOM 773 C CA . ILE A 1 95 ? 8.055 -16.188 -22.047 1 97.69 95 ILE A CA 1
ATOM 774 C C . ILE A 1 95 ? 8.461 -17.625 -21.766 1 97.69 95 ILE A C 1
ATOM 776 O O . ILE A 1 95 ? 8.711 -18 -20.609 1 97.69 95 ILE A O 1
ATOM 780 N N . VAL A 1 96 ? 8.383 -18.328 -22.766 1 97.06 96 VAL A N 1
ATOM 781 C CA . VAL A 1 96 ? 8.719 -19.75 -22.672 1 97.06 96 VAL A CA 1
ATOM 782 C C . VAL A 1 96 ? 9.992 -20.031 -23.469 1 97.06 96 VAL A C 1
ATOM 784 O O . VAL A 1 96 ? 10.18 -19.484 -24.562 1 97.06 96 VAL A O 1
ATOM 787 N N . GLU A 1 97 ? 10.789 -20.859 -22.859 1 94.44 97 GLU A N 1
ATOM 788 C CA . GLU A 1 97 ? 12.023 -21.297 -23.5 1 94.44 97 GLU A CA 1
ATOM 789 C C . GLU A 1 97 ? 12.242 -22.797 -23.312 1 94.44 97 GLU A C 1
ATOM 791 O O . GLU A 1 97 ? 11.719 -23.391 -22.359 1 94.44 97 GLU A O 1
ATOM 796 N N . MET B 1 1 ? -11.242 -3.805 1.919 1 83.56 1 MET B N 1
ATOM 797 C CA . MET B 1 1 ? -10.641 -2.646 1.265 1 83.56 1 MET B CA 1
ATOM 798 C C . MET B 1 1 ? -9.844 -1.812 2.262 1 83.56 1 MET B C 1
ATOM 800 O O . MET B 1 1 ? -8.672 -1.503 2.025 1 83.56 1 MET B O 1
ATOM 804 N N . LYS B 1 2 ? -10.281 -1.729 3.48 1 89.25 2 LYS B N 1
ATOM 805 C CA . LYS B 1 2 ? -9.602 -0.92 4.488 1 89.25 2 LYS B CA 1
ATOM 806 C C . LYS B 1 2 ? -8.234 -1.5 4.832 1 89.25 2 LYS B C 1
ATOM 808 O O . LYS B 1 2 ? -7.246 -0.766 4.926 1 89.25 2 LYS B O 1
ATOM 813 N N . GLU B 1 3 ? -8.289 -2.801 4.961 1 91 3 GLU B N 1
ATOM 814 C CA . GLU B 1 3 ? -7.043 -3.475 5.309 1 91 3 GLU B CA 1
ATOM 815 C C . GLU B 1 3 ? -6.008 -3.338 4.195 1 91 3 GLU B C 1
ATOM 817 O O . GLU B 1 3 ? -4.824 -3.111 4.461 1 91 3 GLU B O 1
ATOM 822 N N . ILE B 1 4 ? -6.516 -3.367 3.021 1 92.44 4 ILE B N 1
ATOM 823 C CA . ILE B 1 4 ? -5.641 -3.199 1.866 1 92.44 4 ILE B CA 1
ATOM 824 C C . ILE B 1 4 ? -5.055 -1.787 1.8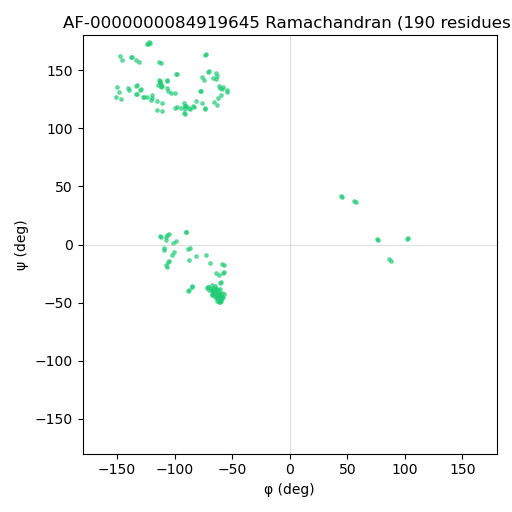62 1 92.44 4 ILE B C 1
ATOM 826 O O . ILE B 1 4 ? -3.846 -1.608 1.704 1 92.44 4 ILE B O 1
ATOM 830 N N . LEU B 1 5 ? -5.805 -0.884 2.127 1 95.5 5 LEU B N 1
ATOM 831 C CA . LEU B 1 5 ? -5.387 0.512 2.096 1 95.5 5 LEU B CA 1
ATOM 832 C C . LEU B 1 5 ? -4.398 0.808 3.221 1 95.5 5 LEU B C 1
ATOM 834 O O . LEU B 1 5 ? -3.426 1.539 3.023 1 95.5 5 LEU B O 1
ATOM 838 N N . ASN B 1 6 ? -4.648 0.233 4.312 1 96.62 6 ASN B N 1
ATOM 839 C CA . ASN B 1 6 ? -3.709 0.399 5.418 1 96.62 6 ASN B CA 1
ATOM 840 C C . ASN B 1 6 ? -2.336 -0.173 5.074 1 96.62 6 ASN B C 1
ATOM 842 O O . ASN B 1 6 ? -1.312 0.447 5.367 1 96.62 6 ASN B O 1
ATOM 846 N N . GLN B 1 7 ? -2.311 -1.36 4.508 1 96.69 7 GLN B N 1
ATOM 847 C CA . GLN B 1 7 ? -1.046 -1.994 4.148 1 96.69 7 GLN B CA 1
ATOM 848 C C . GLN B 1 7 ? -0.315 -1.191 3.076 1 96.69 7 GLN B C 1
ATOM 850 O O . GLN B 1 7 ? 0.908 -1.046 3.127 1 96.69 7 GLN B O 1
ATOM 855 N N . LEU B 1 8 ? -1.091 -0.649 2.111 1 96.62 8 LEU B N 1
ATOM 856 C CA . LEU B 1 8 ? -0.486 0.162 1.06 1 96.62 8 LEU B CA 1
ATOM 857 C C . LEU B 1 8 ? 0.094 1.45 1.632 1 96.62 8 LEU B C 1
ATOM 859 O O . LEU B 1 8 ? 1.182 1.876 1.237 1 96.62 8 LEU B O 1
ATOM 863 N N . TYR B 1 9 ? -0.568 2.035 2.521 1 97 9 TYR B N 1
ATOM 864 C CA . TYR B 1 9 ? -0.087 3.227 3.211 1 97 9 TYR B CA 1
ATOM 865 C C . TYR B 1 9 ? 1.224 2.945 3.938 1 97 9 TYR B C 1
ATOM 867 O O . TYR B 1 9 ? 2.172 3.729 3.846 1 97 9 TYR B O 1
ATOM 875 N N . GLU B 1 10 ? 1.234 1.817 4.602 1 97.19 10 GLU B N 1
ATOM 876 C CA . GLU B 1 10 ? 2.438 1.455 5.344 1 97.19 10 GLU B CA 1
ATOM 877 C C . GLU B 1 10 ? 3.621 1.235 4.406 1 97.19 10 GLU B C 1
ATOM 879 O O . GLU B 1 10 ? 4.742 1.657 4.703 1 97.19 10 GLU B O 1
ATOM 884 N N . ILE B 1 11 ? 3.354 0.593 3.268 1 97.19 11 ILE B N 1
ATOM 885 C CA . ILE B 1 11 ? 4.41 0.379 2.283 1 97.19 11 ILE B CA 1
ATOM 886 C C . ILE B 1 11 ? 4.934 1.726 1.789 1 97.19 11 ILE B C 1
ATOM 888 O O . ILE B 1 11 ? 6.148 1.926 1.688 1 97.19 11 ILE B O 1
ATOM 892 N N . GLU B 1 12 ? 4.082 2.617 1.55 1 96.69 12 GLU B N 1
ATOM 893 C CA . GLU B 1 12 ? 4.473 3.947 1.093 1 96.69 12 GLU B CA 1
ATOM 894 C C . GLU B 1 12 ? 5.301 4.672 2.146 1 96.69 12 GLU B C 1
ATOM 896 O O . GLU B 1 12 ? 6.359 5.227 1.84 1 96.69 12 GLU B O 1
ATOM 901 N N . GLN B 1 13 ? 4.848 4.691 3.375 1 95.75 13 GLN B N 1
ATOM 902 C CA . GLN B 1 13 ? 5.562 5.383 4.441 1 95.75 13 GLN B CA 1
ATOM 903 C C . GLN B 1 13 ? 6.953 4.785 4.648 1 95.75 13 GLN B C 1
ATOM 905 O O . GLN B 1 13 ? 7.926 5.516 4.844 1 95.75 13 GLN B O 1
ATOM 910 N N . LYS B 1 14 ? 7.023 3.457 4.629 1 96.44 14 LYS B N 1
ATOM 911 C CA . LYS B 1 14 ? 8.32 2.801 4.77 1 96.44 14 LYS B CA 1
ATOM 912 C C . LYS B 1 14 ? 9.25 3.172 3.617 1 96.44 14 LYS B C 1
ATOM 914 O O . LYS B 1 14 ? 10.453 3.363 3.82 1 96.44 14 LYS B O 1
ATOM 919 N N . SER B 1 15 ? 8.664 3.189 2.406 1 96.44 15 SER B N 1
ATOM 920 C CA . SER B 1 15 ? 9.461 3.561 1.243 1 96.44 15 SER B CA 1
ATOM 921 C C . SER B 1 15 ? 10.039 4.965 1.39 1 96.44 15 SER B C 1
ATOM 923 O O . SER B 1 15 ? 11.219 5.191 1.116 1 96.44 15 SER B O 1
ATOM 925 N N . ILE B 1 16 ? 9.242 5.906 1.8 1 94.81 16 ILE B N 1
ATOM 926 C CA . ILE B 1 16 ? 9.656 7.293 1.997 1 94.81 16 ILE B CA 1
ATOM 927 C C . ILE B 1 16 ? 10.75 7.355 3.062 1 94.81 16 ILE B C 1
ATOM 929 O O . ILE B 1 16 ? 11.797 7.965 2.848 1 94.81 16 ILE B O 1
ATOM 933 N N . LYS B 1 17 ? 10.523 6.711 4.184 1 95.44 17 LYS B N 1
ATOM 934 C CA . LYS B 1 17 ? 11.445 6.73 5.312 1 95.44 17 LYS B CA 1
ATOM 935 C C . LYS B 1 17 ? 12.805 6.168 4.922 1 95.44 17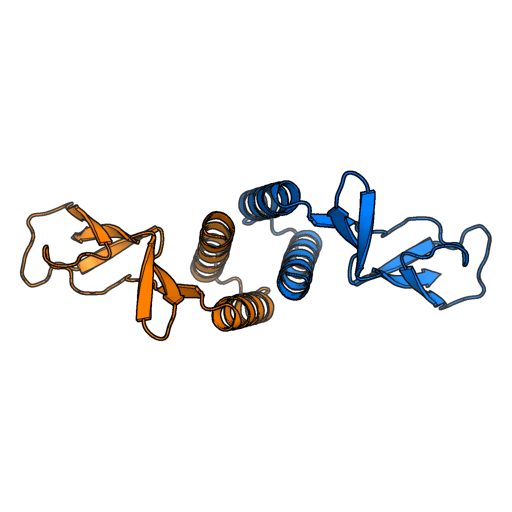 LYS B C 1
ATOM 937 O O . LYS B 1 17 ? 13.844 6.652 5.387 1 95.44 17 LYS B O 1
ATOM 942 N N . ASN B 1 18 ? 12.844 5.195 3.998 1 96.06 18 ASN B N 1
ATOM 943 C CA . ASN B 1 18 ? 14.078 4.508 3.648 1 96.06 18 ASN B CA 1
ATOM 944 C C . ASN B 1 18 ? 14.602 4.945 2.281 1 96.06 18 ASN B C 1
ATOM 946 O O . ASN B 1 18 ? 15.516 4.332 1.733 1 96.06 18 ASN B O 1
ATOM 950 N N . ASN B 1 19 ? 14 5.922 1.745 1 96 19 ASN B N 1
ATOM 951 C CA . ASN B 1 19 ? 14.398 6.5 0.466 1 96 19 ASN B CA 1
ATOM 952 C C . ASN B 1 19 ? 14.398 5.453 -0.645 1 96 19 ASN B C 1
ATOM 954 O O . ASN B 1 19 ? 15.344 5.391 -1.439 1 96 19 ASN B O 1
ATOM 958 N N . ILE B 1 20 ? 13.484 4.609 -0.547 1 95.62 20 ILE B N 1
ATOM 959 C CA . ILE B 1 20 ? 13.312 3.615 -1.601 1 95.62 20 ILE B CA 1
ATOM 960 C C . ILE B 1 20 ? 12.359 4.148 -2.666 1 95.62 20 ILE B C 1
ATOM 962 O O . ILE B 1 20 ? 11.18 4.359 -2.398 1 95.62 20 ILE B O 1
ATOM 966 N N . THR B 1 21 ? 12.766 4.285 -3.83 1 96.56 21 THR B N 1
ATOM 967 C CA . THR B 1 21 ? 11.961 4.875 -4.898 1 96.56 21 THR B CA 1
ATOM 968 C C . THR B 1 21 ? 11.547 3.811 -5.91 1 96.56 21 THR B C 1
ATOM 970 O O . THR B 1 21 ? 10.766 4.09 -6.828 1 96.56 21 THR B O 1
ATOM 973 N N . LEU B 1 22 ? 12.023 2.629 -5.727 1 95.75 22 LEU B N 1
ATOM 974 C CA . LEU B 1 22 ? 11.859 1.509 -6.648 1 95.75 22 LEU B CA 1
ATOM 975 C C . LEU B 1 22 ? 10.383 1.232 -6.91 1 95.75 22 LEU B C 1
ATOM 977 O O . LEU B 1 22 ? 10.016 0.789 -8 1 95.75 22 LEU B O 1
ATOM 981 N N . PHE B 1 23 ? 9.445 1.649 -5.934 1 96.44 23 PHE B N 1
ATOM 982 C CA . PHE B 1 23 ? 8.047 1.244 -5.992 1 96.44 23 PHE B CA 1
ATOM 983 C C . PHE B 1 23 ? 7.148 2.441 -6.277 1 96.44 23 PHE B C 1
ATOM 985 O O . PHE B 1 23 ? 5.922 2.309 -6.316 1 96.44 23 PHE B O 1
ATOM 992 N N . ASN B 1 24 ? 7.738 3.572 -6.559 1 96.44 24 ASN B N 1
ATOM 993 C CA . ASN B 1 24 ? 6.961 4.805 -6.645 1 96.44 24 ASN B CA 1
ATOM 994 C C . ASN B 1 24 ? 5.883 4.711 -7.723 1 96.44 24 ASN B C 1
ATOM 996 O O . ASN B 1 24 ? 4.727 5.074 -7.484 1 96.44 24 ASN B O 1
ATOM 1000 N N . ARG B 1 25 ? 6.297 4.262 -8.906 1 96.94 25 ARG B N 1
ATOM 1001 C CA . ARG B 1 25 ? 5.344 4.164 -10.008 1 96.94 25 ARG B CA 1
ATOM 1002 C C . ARG B 1 25 ? 4.215 3.195 -9.672 1 96.94 25 ARG B C 1
ATOM 1004 O O . ARG B 1 25 ? 3.051 3.465 -9.969 1 96.94 25 ARG B O 1
ATOM 1011 N N . ASN B 1 26 ? 4.512 2.021 -9.07 1 97.31 26 ASN B N 1
ATOM 1012 C CA . ASN B 1 26 ? 3.508 1.031 -8.695 1 97.31 26 ASN B CA 1
ATOM 1013 C C . ASN B 1 26 ? 2.529 1.589 -7.664 1 97.31 26 ASN B C 1
ATOM 1015 O O . ASN B 1 26 ? 1.316 1.41 -7.793 1 97.31 26 ASN B O 1
ATOM 1019 N N . LEU B 1 27 ? 3.084 2.275 -6.727 1 96.81 27 LEU B N 1
ATOM 1020 C CA . LEU B 1 27 ? 2.24 2.846 -5.68 1 96.81 27 LEU B CA 1
ATOM 1021 C C . LEU B 1 27 ? 1.322 3.922 -6.25 1 96.81 27 LEU B C 1
ATOM 1023 O O . LEU B 1 27 ? 0.141 3.984 -5.902 1 96.81 27 LEU B O 1
ATOM 1027 N N . LYS B 1 28 ? 1.896 4.734 -7.105 1 96.38 28 LYS B N 1
ATOM 1028 C CA . LYS B 1 28 ? 1.08 5.758 -7.754 1 96.38 28 LYS B CA 1
ATOM 1029 C C . LYS B 1 28 ? -0.084 5.129 -8.516 1 96.38 28 LYS B C 1
ATOM 1031 O O . LYS B 1 28 ? -1.219 5.602 -8.422 1 96.38 28 LYS B O 1
ATOM 1036 N N . ARG B 1 29 ? 0.125 4.094 -9.266 1 96.12 29 ARG B N 1
ATOM 1037 C CA . ARG B 1 29 ? -0.908 3.389 -10.016 1 96.12 29 ARG B CA 1
ATOM 1038 C C . ARG B 1 29 ? -1.935 2.762 -9.078 1 96.12 29 ARG B C 1
ATOM 1040 O O . ARG B 1 29 ? -3.137 2.807 -9.344 1 96.12 29 ARG B O 1
ATOM 1047 N N . LEU B 1 30 ? -1.453 2.221 -7.965 1 96.5 30 LEU B N 1
ATOM 1048 C CA . LEU B 1 30 ? -2.338 1.618 -6.973 1 96.5 30 LEU B CA 1
ATOM 1049 C C . LEU B 1 30 ? -3.291 2.656 -6.391 1 96.5 30 LEU B C 1
ATOM 1051 O O . LEU B 1 30 ? -4.508 2.457 -6.383 1 96.5 30 LEU B O 1
ATOM 1055 N N . PHE B 1 31 ? -2.785 3.689 -6.082 1 95.06 31 PHE B N 1
ATOM 1056 C CA . PHE B 1 31 ? -3.611 4.715 -5.453 1 95.06 31 PHE B CA 1
ATOM 1057 C C . PHE B 1 31 ? -4.562 5.34 -6.469 1 95.06 31 PHE B C 1
ATOM 1059 O O . PHE B 1 31 ? -5.695 5.684 -6.133 1 95.06 31 PHE B O 1
ATOM 1066 N N . HIS B 1 32 ? -4.055 5.492 -7.668 1 94.44 32 HIS B N 1
ATOM 1067 C CA . HIS B 1 32 ? -4.926 5.988 -8.727 1 94.44 32 HIS B CA 1
ATOM 1068 C C . HIS B 1 32 ? -6.117 5.062 -8.945 1 94.44 32 HIS B C 1
ATOM 1070 O O . HIS B 1 32 ? -7.258 5.52 -9.008 1 94.44 32 HIS B O 1
ATOM 1076 N N . ASP B 1 33 ? -5.93 3.711 -9.047 1 92.69 33 ASP B N 1
ATOM 1077 C CA . ASP B 1 33 ? -6.992 2.729 -9.227 1 92.69 33 ASP B CA 1
ATOM 1078 C C . ASP B 1 33 ? -7.977 2.764 -8.062 1 92.69 33 ASP B C 1
ATOM 1080 O O . ASP B 1 33 ? -9.188 2.672 -8.266 1 92.69 33 ASP B O 1
ATOM 1084 N N . ILE B 1 34 ? -7.52 2.947 -6.883 1 91.88 34 ILE B N 1
ATOM 1085 C CA . ILE B 1 34 ? -8.328 2.959 -5.668 1 91.88 34 ILE B CA 1
ATOM 1086 C C . ILE B 1 34 ? -9.188 4.223 -5.629 1 91.88 34 ILE B C 1
ATOM 1088 O O . ILE B 1 34 ? -10.367 4.168 -5.273 1 91.88 34 ILE B O 1
ATOM 1092 N N . GLU B 1 35 ? -8.578 5.254 -6.113 1 92.44 35 GLU B N 1
ATOM 1093 C CA . GLU B 1 35 ? -9.32 6.512 -6.184 1 92.44 35 GLU B CA 1
ATOM 1094 C C . GLU B 1 35 ? -10.469 6.418 -7.18 1 92.44 35 GLU B C 1
ATOM 1096 O O . GLU B 1 35 ? -11.547 6.969 -6.949 1 92.44 35 GLU B O 1
ATOM 1101 N N . GLU B 1 36 ? -10.203 5.781 -8.25 1 91.62 36 GLU B N 1
ATOM 1102 C CA . GLU B 1 36 ? -11.234 5.57 -9.258 1 91.62 36 GLU B CA 1
ATOM 1103 C C . GLU B 1 36 ? -12.398 4.766 -8.695 1 91.62 36 GLU B C 1
ATOM 1105 O O . GLU B 1 36 ? -13.539 4.91 -9.148 1 91.62 36 GLU B O 1
ATOM 1110 N N . GLN B 1 37 ? -12.148 3.938 -7.664 1 89 37 GLN B N 1
ATOM 1111 C CA . GLN B 1 37 ? -13.188 3.148 -7.016 1 89 37 GLN B CA 1
ATOM 1112 C C . GLN B 1 37 ? -13.875 3.947 -5.91 1 89 37 GLN B C 1
ATOM 1114 O O . GLN B 1 37 ? -14.773 3.438 -5.234 1 89 37 GLN B O 1
ATOM 1119 N N . GLY B 1 38 ? -13.383 5.16 -5.699 1 91.94 38 GLY B N 1
ATOM 1120 C CA . GLY B 1 38 ? -14.055 6.074 -4.793 1 91.94 38 GLY B CA 1
ATOM 1121 C C . GLY B 1 38 ? -13.391 6.156 -3.43 1 91.94 38 GLY B C 1
ATOM 1122 O O . GLY B 1 38 ? -13.953 6.73 -2.494 1 91.94 38 GLY B O 1
ATOM 1123 N N . PHE B 1 39 ? -12.297 5.496 -3.285 1 94.69 39 PHE B N 1
ATOM 1124 C CA . PHE B 1 39 ? -11.602 5.539 -2.008 1 94.69 39 PHE B CA 1
ATOM 1125 C C . PHE B 1 39 ? -10.461 6.555 -2.049 1 94.69 39 PHE B C 1
ATOM 1127 O O . PHE B 1 39 ? -9.805 6.715 -3.076 1 94.69 39 PHE B O 1
ATOM 1134 N N . PHE B 1 40 ? -10.281 7.141 -0.852 1 92.94 40 PHE B N 1
ATOM 1135 C CA . PHE B 1 40 ? -9.234 8.148 -0.708 1 92.94 40 PHE B CA 1
ATOM 1136 C C . PHE B 1 40 ? -8.516 7.996 0.628 1 92.94 40 PHE B C 1
ATOM 1138 O O . PHE B 1 40 ? -9.156 7.801 1.664 1 92.94 40 PHE B O 1
ATOM 1145 N N . ILE B 1 41 ? -7.219 8.07 0.443 1 96.19 41 ILE B N 1
ATOM 1146 C CA . ILE B 1 41 ? -6.422 8.055 1.666 1 96.19 41 ILE B CA 1
ATOM 1147 C C . ILE B 1 41 ? -5.867 9.453 1.936 1 96.19 41 ILE B C 1
ATOM 1149 O O . ILE B 1 41 ? -5.371 10.117 1.023 1 96.19 41 ILE B O 1
ATOM 1153 N N . LYS B 1 42 ? -5.965 9.867 3.139 1 96 42 LYS B N 1
ATOM 1154 C CA . LYS B 1 42 ? -5.371 11.133 3.557 1 96 42 LYS B CA 1
ATOM 1155 C C . LYS B 1 42 ? -4.414 10.938 4.73 1 96 42 LYS B C 1
ATOM 1157 O O . LYS B 1 42 ? -4.766 10.281 5.715 1 96 42 LYS B O 1
ATOM 1162 N N . ASN B 1 43 ? -3.209 11.453 4.527 1 96.94 43 ASN B N 1
ATOM 1163 C CA . ASN B 1 43 ? -2.234 11.516 5.613 1 96.94 43 ASN B CA 1
ATOM 1164 C C . ASN B 1 43 ? -2.283 12.867 6.328 1 96.94 43 ASN B C 1
ATOM 1166 O O . ASN B 1 43 ? -1.895 13.891 5.762 1 96.94 43 ASN B O 1
ATOM 1170 N N . PRO B 1 44 ? -2.605 12.828 7.531 1 97.25 44 PRO B N 1
ATOM 1171 C CA . PRO B 1 44 ? -2.793 14.109 8.219 1 97.25 44 PRO B CA 1
ATOM 1172 C C . PRO B 1 44 ? -1.509 14.625 8.867 1 97.25 44 PRO B C 1
ATOM 1174 O O . PRO B 1 44 ? -1.525 15.648 9.547 1 97.25 44 PRO B O 1
ATOM 1177 N N . LEU B 1 45 ? -0.462 14.039 8.578 1 97 45 LEU B N 1
ATOM 1178 C CA . LEU B 1 45 ? 0.8 14.398 9.211 1 97 45 LEU B CA 1
ATOM 1179 C C . LEU B 1 45 ? 1.085 15.891 9.039 1 97 45 LEU B C 1
ATOM 1181 O O . LEU B 1 45 ? 0.941 16.422 7.941 1 97 45 LEU B O 1
ATOM 1185 N N . GLY B 1 46 ? 1.452 16.5 10.125 1 96.5 46 GLY B N 1
ATOM 1186 C CA . GLY B 1 46 ? 1.854 17.906 10.086 1 96.5 46 GLY B CA 1
ATOM 1187 C C . GLY B 1 46 ? 0.686 18.859 10.203 1 96.5 46 GLY B C 1
ATOM 1188 O O . GLY B 1 46 ? 0.879 20.062 10.422 1 96.5 46 GLY B O 1
ATOM 1189 N N . GLU B 1 47 ? -0.51 18.422 10.078 1 96.81 47 GLU B N 1
ATOM 1190 C CA . GLU B 1 47 ? -1.687 19.281 10.18 1 96.81 47 GLU B CA 1
ATOM 1191 C C . GLU B 1 47 ? -1.913 19.734 11.617 1 96.81 47 GLU B C 1
ATOM 1193 O O . GLU B 1 47 ? -1.574 19.016 12.562 1 96.81 47 GLU B O 1
ATOM 1198 N N . LYS B 1 48 ? -2.461 20.922 11.727 1 95.12 48 LYS B N 1
ATOM 1199 C CA . LYS B 1 48 ? -2.928 21.375 13.039 1 95.12 48 LYS B CA 1
ATOM 1200 C C . LYS B 1 48 ? -4.051 20.484 13.555 1 95.12 48 LYS B C 1
ATOM 1202 O O . LYS B 1 48 ? -4.848 19.953 12.773 1 95.12 48 LYS B O 1
ATOM 1207 N N . PHE B 1 49 ? -4.035 20.312 14.867 1 94.88 49 PHE B N 1
ATOM 1208 C CA . PHE B 1 49 ? -5.051 19.469 15.477 1 94.88 49 PHE B CA 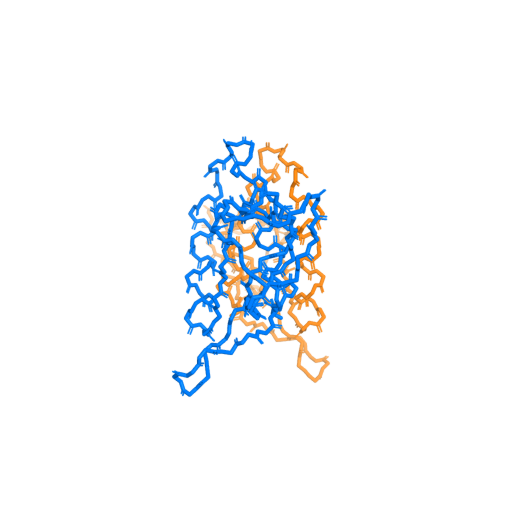1
ATOM 1209 C C . PHE B 1 49 ? -5.965 20.281 16.391 1 94.88 49 PHE B C 1
ATOM 1211 O O . PHE B 1 49 ? -5.504 21.156 17.109 1 94.88 49 PHE B O 1
ATOM 1218 N N . SER B 1 50 ? -7.16 19.969 16.25 1 91.12 50 SER B N 1
ATOM 1219 C CA . SER B 1 50 ? -8.164 20.453 17.188 1 91.12 50 SER B CA 1
ATOM 1220 C C . SER B 1 50 ? -9.086 19.328 17.641 1 91.12 50 SER B C 1
ATOM 1222 O O . SER B 1 50 ? -9.297 18.359 16.906 1 91.12 50 SER B O 1
ATOM 1224 N N . GLU B 1 51 ? -9.734 19.484 18.734 1 89.12 51 GLU B N 1
ATOM 1225 C CA . GLU B 1 51 ? -10.602 18.453 19.312 1 89.12 51 GLU B CA 1
ATOM 1226 C C . GLU B 1 51 ? -11.891 18.312 18.516 1 89.12 51 GLU B C 1
ATOM 1228 O O . GLU B 1 51 ? -12.602 17.312 18.656 1 89.12 51 GLU B O 1
ATOM 1233 N N . SER B 1 52 ? -12.07 19.188 17.656 1 90.88 52 SER B N 1
ATOM 1234 C CA . SER B 1 52 ? -13.305 19.172 16.891 1 90.88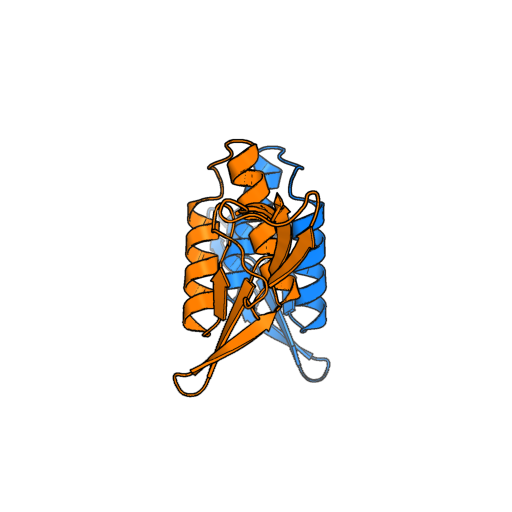 52 SER B CA 1
ATOM 1235 C C . SER B 1 52 ? -13.172 18.281 15.656 1 90.88 52 SER B C 1
ATOM 1237 O O . SER B 1 52 ? -14.164 17.984 14.984 1 90.88 52 SER B O 1
ATOM 1239 N N . ARG B 1 53 ? -11.938 17.922 15.352 1 91.88 53 ARG B N 1
ATOM 1240 C CA . ARG B 1 53 ? -11.734 17.031 14.227 1 91.88 53 ARG B CA 1
ATOM 1241 C C . ARG B 1 53 ? -12.461 15.703 14.445 1 91.88 53 ARG B C 1
ATOM 1243 O O . ARG B 1 53 ? -12.352 15.094 15.508 1 91.88 53 ARG B O 1
ATOM 1250 N N . THR B 1 54 ? -13.211 15.312 13.523 1 94.12 54 THR B N 1
ATOM 1251 C CA . THR B 1 54 ? -14 14.086 13.641 1 94.12 54 THR B CA 1
ATOM 1252 C C . THR B 1 54 ? -13.352 12.953 12.852 1 94.12 54 THR B C 1
ATOM 1254 O O . THR B 1 54 ? -13.727 11.789 13.008 1 94.12 54 THR B O 1
ATOM 1257 N N . ASP B 1 55 ? -12.352 13.305 12.086 1 96.38 55 ASP B N 1
ATOM 1258 C CA . ASP B 1 55 ? -11.773 12.297 11.203 1 96.38 55 ASP B CA 1
ATOM 1259 C C . ASP B 1 55 ? -10.508 11.703 11.805 1 96.38 55 ASP B C 1
ATOM 1261 O O . ASP B 1 55 ? -9.875 10.828 11.203 1 96.38 55 ASP B O 1
ATOM 1265 N N . ILE B 1 56 ? -10.133 12.125 13.047 1 97.19 56 ILE B N 1
ATOM 1266 C CA . ILE B 1 56 ? -8.898 11.656 13.664 1 97.19 56 ILE B CA 1
ATOM 1267 C C . ILE B 1 56 ? -9.156 11.25 15.109 1 97.19 56 ILE B C 1
ATOM 1269 O O . ILE B 1 56 ? -9.82 11.977 15.852 1 97.19 56 ILE B O 1
ATOM 1273 N N . ASP B 1 57 ? -8.719 10.062 15.5 1 97.19 57 ASP B N 1
ATOM 1274 C CA . ASP B 1 57 ? -8.539 9.664 16.891 1 97.19 57 ASP B CA 1
ATOM 1275 C C . ASP B 1 57 ? -7.113 9.961 17.359 1 97.19 57 ASP B C 1
ATOM 1277 O O . ASP B 1 57 ? -6.16 9.305 16.922 1 97.19 57 ASP B O 1
ATOM 1281 N N . ALA B 1 58 ? -7.082 10.883 18.266 1 95.44 58 ALA B N 1
ATOM 1282 C CA . ALA B 1 58 ? -5.754 11.383 18.609 1 95.44 58 ALA B CA 1
ATOM 1283 C C . ALA B 1 58 ? -5.383 11 20.031 1 95.44 58 ALA B C 1
ATOM 1285 O O . ALA B 1 58 ? -6.25 10.93 20.922 1 95.44 58 ALA B O 1
ATOM 1286 N N . THR B 1 59 ? -4.133 10.625 20.188 1 95 59 THR B N 1
ATOM 1287 C CA . THR B 1 59 ? -3.502 10.562 21.5 1 95 59 THR B CA 1
ATOM 1288 C C . THR B 1 59 ? -2.672 11.812 21.766 1 95 59 THR B C 1
ATOM 1290 O O . THR B 1 59 ? -1.713 12.094 21.047 1 95 59 THR B O 1
ATOM 1293 N N . LEU B 1 60 ? -3.057 12.516 22.766 1 93.56 60 LEU B N 1
ATOM 1294 C CA . LEU B 1 60 ? -2.361 13.742 23.125 1 93.56 60 LEU B CA 1
ATOM 1295 C C . LEU B 1 60 ? -1.15 13.445 24 1 93.56 60 LEU B C 1
ATOM 1297 O O . LEU B 1 60 ? -1.285 12.852 25.078 1 93.56 60 LEU B O 1
ATOM 1301 N N . MET B 1 61 ? -0.011 13.812 23.5 1 91.38 61 MET B N 1
ATOM 1302 C CA . MET B 1 61 ? 1.2 13.609 24.281 1 91.38 61 MET B CA 1
ATOM 1303 C C . MET B 1 61 ? 1.43 14.766 25.25 1 91.38 61 MET B C 1
ATOM 1305 O O . MET B 1 61 ? 2.062 14.594 26.297 1 91.38 61 MET B O 1
ATOM 1309 N N . ASN B 1 62 ? 1.139 15.945 24.891 1 86.69 62 ASN B N 1
ATOM 1310 C CA . ASN B 1 62 ? 1.146 17.156 25.703 1 86.69 62 ASN B CA 1
ATOM 1311 C C . ASN B 1 62 ? -0.219 17.828 25.719 1 86.69 62 ASN B C 1
ATOM 1313 O O . ASN B 1 62 ? -1.156 17.359 25.062 1 86.69 62 ASN B O 1
ATOM 1317 N N . SER B 1 63 ? -0.261 18.906 26.578 1 87.5 63 SER B N 1
ATOM 1318 C CA . SER B 1 63 ? -1.487 19.688 26.578 1 87.5 63 SER B CA 1
ATOM 1319 C C . SER B 1 63 ? -1.746 20.297 25.203 1 87.5 63 SER B C 1
ATOM 1321 O O . SER B 1 63 ? -0.814 20.75 24.531 1 87.5 63 SER B O 1
ATOM 1323 N N . LEU B 1 64 ? -2.863 20.203 24.875 1 84.12 64 LEU B N 1
ATOM 1324 C CA . LEU B 1 64 ? -3.277 20.734 23.594 1 84.12 64 LEU B CA 1
ATOM 1325 C C . LEU B 1 64 ? -3.133 22.266 23.578 1 84.12 64 LEU B C 1
ATOM 1327 O O . LEU B 1 64 ? -3.555 22.938 24.516 1 84.12 64 LEU B O 1
ATOM 1331 N N . GLY B 1 65 ? -2.383 22.828 22.656 1 84.94 65 GLY B N 1
ATOM 1332 C CA . GLY B 1 65 ? -2.252 24.25 22.406 1 84.94 65 GLY B CA 1
ATOM 1333 C C . GLY B 1 65 ? -2.574 24.641 20.984 1 84.94 65 GLY B C 1
ATOM 1334 O O . GLY B 1 65 ? -2.875 23.781 20.141 1 84.94 65 GLY B O 1
ATOM 1335 N N . PRO B 1 66 ? -2.604 25.922 20.828 1 85.88 66 PRO B N 1
ATOM 1336 C CA . PRO B 1 66 ? -2.938 26.438 19.5 1 85.88 66 PRO B CA 1
ATOM 1337 C C . PRO B 1 66 ? -1.993 25.922 18.422 1 85.88 66 PRO B C 1
ATOM 1339 O O . PRO B 1 66 ? -2.367 25.859 17.25 1 85.88 66 PRO B O 1
ATOM 1342 N N . GLU B 1 67 ? -0.906 25.438 18.891 1 88.62 67 GLU B N 1
ATOM 1343 C CA . GLU B 1 67 ? 0.1 25.031 17.922 1 88.62 67 GLU B CA 1
ATOM 1344 C C . GLU B 1 67 ? 0.209 23.516 17.828 1 88.62 67 GLU B C 1
ATOM 1346 O O . GLU B 1 67 ? 1.11 23 17.172 1 88.62 67 GLU B O 1
ATOM 1351 N N . SER B 1 68 ? -0.654 22.922 18.562 1 94.38 68 SER B N 1
ATOM 1352 C CA . SER B 1 68 ? -0.613 21.469 18.547 1 94.38 68 SER B CA 1
ATOM 1353 C C . SER B 1 68 ? -0.822 20.906 17.141 1 94.38 68 SER B C 1
ATOM 1355 O O . SER B 1 68 ? -1.696 21.375 16.406 1 94.38 68 SER B O 1
ATOM 1357 N N . LYS B 1 69 ? 0.01 19.953 16.766 1 96.69 69 LYS B N 1
ATOM 1358 C CA . LYS B 1 69 ? -0.067 19.359 15.438 1 96.69 69 LYS B CA 1
ATOM 1359 C C . LYS B 1 69 ? 0.088 17.844 15.492 1 96.69 69 LYS B C 1
ATOM 1361 O O . LYS B 1 69 ? 0.574 17.297 16.484 1 96.69 69 LYS B O 1
ATOM 1366 N N . ILE B 1 70 ? -0.344 17.266 14.438 1 97.25 70 ILE B N 1
ATOM 1367 C CA . ILE B 1 70 ? -0.161 15.82 14.297 1 97.25 70 ILE B CA 1
ATOM 1368 C C . ILE B 1 70 ? 1.306 15.516 14 1 97.25 70 ILE B C 1
ATOM 1370 O O . ILE B 1 70 ? 1.843 15.938 12.977 1 97.25 70 ILE B O 1
ATOM 1374 N N . THR B 1 71 ? 1.919 14.766 14.938 1 96.88 71 THR B N 1
ATOM 1375 C CA . THR B 1 71 ? 3.355 14.547 14.797 1 96.88 71 THR B CA 1
ATOM 1376 C C . THR B 1 71 ? 3.646 13.117 14.367 1 96.88 71 THR B C 1
ATOM 1378 O O . THR B 1 71 ? 4.754 12.805 13.914 1 96.88 71 THR B O 1
ATOM 1381 N N . LYS B 1 72 ? 2.732 12.297 14.523 1 96.56 72 LYS B N 1
ATOM 1382 C CA . LYS B 1 72 ? 2.859 10.898 14.117 1 96.56 72 LYS B CA 1
ATOM 1383 C C . LYS B 1 72 ? 1.513 10.328 13.68 1 96.56 72 LYS B C 1
ATOM 1385 O O . LYS B 1 72 ? 0.489 10.586 14.32 1 96.56 72 LYS B O 1
ATOM 1390 N N . VAL B 1 73 ? 1.494 9.695 12.57 1 98.12 73 VAL B N 1
ATOM 1391 C CA . VAL B 1 73 ? 0.283 9.07 12.047 1 98.12 73 VAL B CA 1
ATOM 1392 C C . VAL B 1 73 ? 0.423 7.551 12.094 1 98.12 73 VAL B C 1
ATOM 1394 O O . VAL B 1 73 ? 1.295 6.977 11.43 1 98.12 73 VAL B O 1
ATOM 1397 N N . LEU B 1 74 ? -0.37 6.84 12.875 1 96.31 74 LEU B N 1
ATOM 1398 C CA . LEU B 1 74 ? -0.369 5.387 13.031 1 96.31 74 LEU B CA 1
ATOM 1399 C C . LEU B 1 74 ? -1.269 4.73 11.984 1 96.31 74 LEU B C 1
ATOM 1401 O O . LEU B 1 74 ? -0.975 3.633 11.508 1 96.31 74 LEU B O 1
ATOM 1405 N N . LYS B 1 75 ? -2.432 5.426 11.742 1 97.38 75 LYS B N 1
ATOM 1406 C CA . LYS B 1 75 ? -3.359 5.047 10.68 1 97.38 75 LYS B CA 1
ATOM 1407 C C . LYS B 1 75 ? -3.797 6.27 9.875 1 97.38 75 LYS B C 1
ATOM 1409 O O . LYS B 1 75 ? -4.062 7.332 10.438 1 97.38 75 LYS B O 1
ATOM 1414 N N . PRO B 1 76 ? -3.791 6.004 8.539 1 98.19 76 PRO B N 1
ATOM 1415 C CA . PRO B 1 76 ? -4.293 7.113 7.719 1 98.19 76 PRO B CA 1
ATOM 1416 C C . PRO B 1 76 ? -5.805 7.285 7.824 1 98.19 76 PRO B C 1
ATOM 1418 O O . PRO B 1 76 ? -6.488 6.445 8.422 1 98.19 76 PRO B O 1
ATOM 1421 N N . ILE B 1 77 ? -6.27 8.531 7.348 1 98 77 ILE B N 1
ATOM 1422 C CA . ILE B 1 77 ? -7.703 8.688 7.129 1 98 77 ILE B CA 1
ATOM 1423 C C . ILE B 1 77 ? -8.102 8.023 5.816 1 98 77 ILE B C 1
ATOM 1425 O O . ILE B 1 77 ? -7.406 8.148 4.809 1 98 77 ILE B O 1
ATOM 1429 N N . ILE B 1 78 ? -9.18 7.223 5.871 1 97.81 78 ILE B N 1
ATOM 1430 C CA . ILE B 1 78 ? -9.688 6.633 4.637 1 97.81 78 ILE B CA 1
ATOM 1431 C C . ILE B 1 78 ? -11.133 7.09 4.41 1 97.81 78 ILE B C 1
ATOM 1433 O O . ILE B 1 78 ? -11.977 6.949 5.293 1 97.81 78 ILE B O 1
ATOM 1437 N N . TYR B 1 79 ? -11.297 7.594 3.178 1 96.88 79 TYR B N 1
ATOM 1438 C CA . TYR B 1 79 ? -12.609 8.062 2.758 1 96.88 79 TYR B CA 1
ATOM 1439 C C . TYR B 1 79 ? -13.164 7.184 1.641 1 96.88 79 TYR B C 1
ATOM 1441 O O . TYR B 1 79 ? -12.406 6.523 0.926 1 96.88 79 TYR B O 1
ATOM 1449 N N . LYS B 1 80 ? -14.523 7.254 1.557 1 96.06 80 LYS B N 1
ATOM 1450 C CA . LYS B 1 80 ? -15.234 6.719 0.399 1 96.06 80 LYS B CA 1
ATOM 1451 C C . LYS B 1 80 ? -16.219 7.738 -0.159 1 96.06 80 LYS B C 1
ATOM 1453 O O . LYS B 1 80 ? -16.938 8.398 0.599 1 96.06 80 LYS B O 1
ATOM 1458 N N . LYS B 1 81 ? -16.078 7.785 -1.438 1 94.19 81 LYS B N 1
ATOM 1459 C CA . LYS B 1 81 ? -17.047 8.648 -2.111 1 94.19 81 LYS B CA 1
ATOM 1460 C C . LYS B 1 81 ? -18.328 7.891 -2.43 1 94.19 81 LYS B C 1
ATOM 1462 O O . LYS B 1 81 ? -18.297 6.883 -3.139 1 94.19 81 LYS B O 1
ATOM 1467 N N . GLU B 1 82 ? -19.469 8.344 -1.803 1 88.25 82 GLU B N 1
ATOM 1468 C CA . GLU B 1 82 ? -20.797 7.82 -2.08 1 88.25 82 GLU B CA 1
ATOM 1469 C C . GLU B 1 82 ? -21.766 8.945 -2.432 1 88.25 82 GLU B C 1
ATOM 1471 O O . GLU B 1 82 ? -22.031 9.828 -1.612 1 88.25 82 GLU B O 1
ATOM 1476 N N . ASN B 1 83 ? -22.406 8.758 -3.559 1 87.06 83 ASN B N 1
ATOM 1477 C CA . ASN B 1 83 ? -23.359 9.773 -3.994 1 87.06 83 ASN B CA 1
ATOM 1478 C C . ASN B 1 83 ? -22.797 11.18 -3.83 1 87.06 83 ASN B C 1
ATOM 1480 O O . ASN B 1 83 ? -23.438 12.039 -3.217 1 87.06 83 ASN B O 1
ATOM 1484 N N . ASP B 1 84 ? -21.594 11.438 -4.129 1 85.31 84 ASP B N 1
ATOM 1485 C CA . ASP B 1 84 ? -20.922 12.742 -4.164 1 85.31 84 ASP B CA 1
ATOM 1486 C C . ASP B 1 84 ? -20.609 13.234 -2.752 1 85.31 84 ASP B C 1
ATOM 1488 O O . ASP B 1 84 ? -20.359 14.422 -2.549 1 85.31 84 ASP B O 1
ATOM 1492 N N . GLN B 1 85 ? -20.891 12.398 -1.854 1 91.31 85 GLN B N 1
ATOM 1493 C CA . GLN B 1 85 ? -20.5 12.703 -0.481 1 91.31 85 GLN B CA 1
ATOM 1494 C C . GLN B 1 85 ? -19.312 11.844 -0.04 1 91.31 85 GLN B C 1
ATOM 1496 O O . GLN B 1 85 ? -19.219 10.664 -0.407 1 91.31 85 GLN B O 1
ATOM 1501 N N . LEU B 1 86 ? -18.453 12.602 0.709 1 90.38 86 LEU B N 1
ATOM 1502 C CA . LEU B 1 86 ? -17.312 11.906 1.283 1 90.38 86 LEU B CA 1
ATOM 1503 C C . LEU B 1 86 ? -17.641 11.383 2.678 1 90.38 86 LEU B C 1
ATOM 1505 O O . LEU B 1 86 ? -18.062 12.148 3.551 1 90.38 86 LEU B O 1
ATOM 1509 N N . ILE B 1 87 ? -17.547 10 2.799 1 95.25 87 ILE B N 1
ATOM 1510 C CA . ILE B 1 87 ? -17.781 9.359 4.086 1 95.25 87 ILE B CA 1
ATOM 1511 C C . ILE B 1 87 ? -16.484 8.789 4.637 1 95.25 87 ILE B C 1
ATOM 1513 O O . ILE B 1 87 ? -15.688 8.211 3.887 1 95.25 87 ILE B O 1
ATOM 1517 N N . ILE B 1 88 ? -16.375 9.047 5.859 1 96.19 88 ILE B N 1
ATOM 1518 C CA . ILE B 1 88 ? -15.219 8.477 6.527 1 96.19 88 ILE B CA 1
ATOM 1519 C C . ILE B 1 88 ? -15.445 6.992 6.789 1 96.19 88 ILE B C 1
ATOM 1521 O O . ILE B 1 88 ? -16.391 6.617 7.488 1 96.19 88 ILE B O 1
ATOM 1525 N N . ILE B 1 89 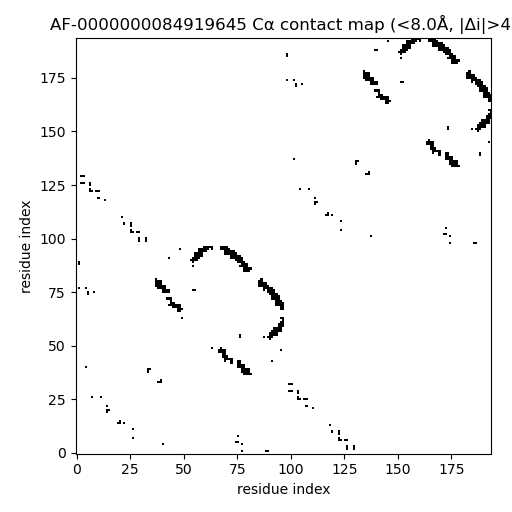? -14.586 6.117 6.273 1 95.75 89 ILE B N 1
ATOM 1526 C CA . ILE B 1 89 ? -14.742 4.691 6.543 1 95.75 89 ILE B CA 1
ATOM 1527 C C . ILE B 1 89 ? -13.695 4.238 7.562 1 95.75 89 ILE B C 1
ATOM 1529 O O . ILE B 1 89 ? -13.805 3.152 8.133 1 95.75 89 ILE B O 1
ATOM 1533 N N . GLN B 1 90 ? -12.641 5.125 7.793 1 98.12 90 GLN B N 1
ATOM 1534 C CA . GLN B 1 90 ? -11.648 4.941 8.844 1 98.12 90 GLN B CA 1
ATOM 1535 C C . GLN B 1 90 ? -11.102 6.281 9.328 1 98.12 90 GLN B C 1
ATOM 1537 O O . GLN B 1 90 ? -10.609 7.082 8.531 1 98.12 90 GLN B O 1
ATOM 1542 N N . LYS B 1 91 ? -11.195 6.387 10.586 1 97.88 91 LYS B N 1
ATOM 1543 C CA . LYS B 1 91 ? -10.539 7.551 11.18 1 97.88 91 LYS B CA 1
ATOM 1544 C C . LYS B 1 91 ? -9.023 7.359 11.242 1 97.88 91 LYS B C 1
ATOM 1546 O O . LYS B 1 91 ? -8.547 6.242 11.438 1 97.88 91 LYS B O 1
ATOM 1551 N N . GLY B 1 92 ? -8.398 8.57 11.016 1 97.94 92 GLY B N 1
ATOM 1552 C CA . GLY B 1 92 ? -6.973 8.531 11.312 1 97.94 92 GLY B CA 1
ATOM 1553 C C . GLY B 1 92 ? -6.676 8.328 12.789 1 97.94 92 GLY B C 1
ATOM 1554 O O . GLY B 1 92 ? -7.465 8.727 13.641 1 97.94 92 GLY B O 1
ATOM 1555 N N . VAL B 1 93 ? -5.613 7.57 13.094 1 98.19 93 VAL B N 1
ATOM 1556 C CA . VAL B 1 93 ? -5.074 7.457 14.445 1 98.19 93 VAL B CA 1
ATOM 1557 C C . VAL B 1 93 ? -3.705 8.133 14.516 1 98.19 93 VAL B C 1
ATOM 1559 O O . VAL B 1 93 ? -2.805 7.805 13.742 1 98.19 93 VAL B O 1
ATOM 1562 N N . ALA B 1 94 ? -3.662 9.102 15.422 1 97.88 94 ALA B N 1
ATOM 1563 C CA . ALA B 1 94 ? -2.457 9.922 15.359 1 97.88 94 ALA B CA 1
ATOM 1564 C C . ALA B 1 94 ? -2.031 10.375 16.75 1 97.88 94 ALA B C 1
ATOM 1566 O O . ALA B 1 94 ? -2.801 10.273 17.703 1 97.88 94 ALA B O 1
ATOM 1567 N N . ILE B 1 95 ? -0.76 10.719 16.828 1 97.75 95 ILE B N 1
ATOM 1568 C CA . ILE B 1 95 ? -0.188 11.359 18.016 1 97.75 95 ILE B CA 1
ATOM 1569 C C . ILE B 1 95 ? -0.091 12.867 17.781 1 97.75 95 ILE B C 1
ATOM 1571 O O . ILE B 1 95 ? 0.322 13.312 16.703 1 97.75 95 ILE B O 1
ATOM 1575 N N . VAL B 1 96 ? -0.591 13.555 18.766 1 97.12 96 VAL B N 1
ATOM 1576 C CA . VAL B 1 96 ? -0.591 15.016 18.719 1 97.12 96 VAL B CA 1
ATOM 1577 C C . VAL B 1 96 ? 0.359 15.57 19.766 1 97.12 96 VAL B C 1
ATOM 1579 O O . VAL B 1 96 ? 0.414 15.062 20.891 1 97.12 96 VAL B O 1
ATOM 1582 N N . GLU B 1 97 ? 1.067 16.547 19.328 1 94.5 97 GLU B N 1
ATOM 1583 C CA . GLU B 1 97 ? 1.975 17.266 20.219 1 94.5 97 GLU B CA 1
ATOM 1584 C C . GLU B 1 97 ? 1.869 18.766 20.047 1 94.5 97 GLU B C 1
ATOM 1586 O O . GLU B 1 97 ? 1.458 19.25 18.984 1 94.5 97 GLU B O 1
#

Radius of gyration: 20.9 Å; Cα contacts (8 Å, |Δi|>4): 332; chains: 2; bounding box: 40×58×57 Å

Foldseek 3Di:
DQVVVFVLVVVVVVCVVVVNCVCVVVSVVVQVVVVVQFKDWDDQAFPQDDPVDPQEDEDEPDPRDRRKGFHFWPGIFMWGDDPNDIDTPHGIYTYID/DQVVVFVLVVVVVVCVVVVNCVCVVVSVVVQVVVVVQFKDWDDQAFPQDDPPDPQEDEDEPDDRDRRKGFHFWPGIFMWGQDPNDIDTPHGIYTYID

Solvent-accessible surface area (backbone atoms only — not comparable to full-atom values): 10843 Å² total; per-residue (Å²): 108,66,67,49,51,52,37,51,51,49,49,50,52,51,26,62,75,65,72,50,65,91,52,51,68,45,51,52,51,43,52,50,56,41,40,74,74,29,36,43,79,44,76,62,62,68,37,77,54,60,87,80,52,81,56,51,51,69,46,70,76,50,82,83,43,96,76,14,21,26,75,39,70,82,36,57,25,32,35,35,56,51,96,91,35,80,38,78,77,37,58,14,30,32,33,29,69,107,67,67,49,51,52,39,51,49,50,50,51,53,52,27,62,78,66,72,49,63,91,50,49,70,44,49,52,53,43,51,51,56,41,39,74,73,28,37,43,80,42,76,62,62,69,36,78,55,60,90,80,53,81,55,50,48,70,46,70,76,50,81,85,45,99,76,17,20,26,74,42,69,82,36,57,25,32,35,35,56,51,95,91,35,83,39,79,79,37,57,14,31,30,36,30,68

pLDDT: mean 94.4, std 3.58, range [83.56, 98.19]

Organism: Cellulophaga lytica (strain ATCC 23178 / DSM 7489 / JCM 8516 / NBRC 14961 / NCIMB 1423 / VKM B-1433 / Cy l20) (NCBI:txid867900)

Secondary structure (DSSP, 8-state):
-HHHHHHHHHHHHHHHHTT--TTHHHHHHHHHHHHHTTEEEE--TT-B--TT-SSEEEEESS---TT-BEEEEEE-EEEEEETTEEEEEE-EEEEE-/-HHHHHHHHHHHHHHHHTT--TTHHHHHHHHHHHHHTTEEEE--TT-B--TT-SSEEEEESS---TT-BEEEEEE-EEEEEETTEEEEEE-EEEEE-

Sequence (194 aa):
MKEILNQLYEIEQKSIKNNITLFNRNLKRLFHDIEEQGFFIKNPLGEKFSESRTDIDATLMNSLGPESKITKVLKPIIYKKENDQLIIIQKGVAIVEMKEILNQLYEIEQKSIKNNITLFNRNLKRLFHDIEEQGFFIKNPLGEKFSESRTDIDATLMNSLGPESKITKVLKPIIYKKENDQLIIIQKGVAIVE